Protein AF-0000000072584810 (afdb_homodimer)

Sequence (286 aa):
MNEEKSLILLRGLPGAGKSRLAKLLSENGKYPVFSVDDYFTDSKTQEYNFDYKKNHLAYKHCEDCVRKEAERGTSKIFSDNTFTLSWEMEPYFQIASEFEYTIFVITVENYHNGKNVHSIDDESLKKMASKYKIRLLPEILSEMNEEKSLILLRGLPGAGKSRLAKLLSENGKYPVFSVDDYFTDSKTQEYNFDYKKNHLAYKHCEDCVRKEAERGTSKIFSDNTFTLSWEMEPYFQIASEFEYTIFVITVENYHNGKNVHSIDDESLKKMASKYKIRLLPEILSE

Nearest PDB structures (foldseek):
  2pey-assembly1_B  TM=6.091E-01  e=3.740E-05  Homo sapiens
  4rfv-assembly1_A  TM=5.435E-01  e=5.893E-05  Mycobacterium tuberculosis H37Rv
  3t61-assembly1_B  TM=5.791E-01  e=1.897E-04  Sinorhizobium meliloti 1021
  4xrp-assembly1_D  TM=6.999E-01  e=1.515E-03  Capnocytophaga gingivalis ATCC 33624
  2pez-assembly1_A  TM=5.955E-01  e=5.361E-04  Homo sapiens

InterPro domains:
  IPR026302 NEDD4-binding protein 2-like 1/3 [PTHR13308] (5-105)
  IPR027417 P-loop containing nucleoside triphosphate hydrolase [G3DSA:3.40.50.300] (5-135)
  IPR027417 P-loop containing nucleoside triphosphate hydrolase [SSF52540] (6-109)

Radius of gyration: 18.97 Å; Cα contacts (8 Å, |Δi|>4): 482; chains: 2; bounding box: 50×53×50 Å

Organism: Leptospira interrogans serogroup Icterohaemorrhagiae serovar Lai (strain 56601) (NCBI:txid189518)

Foldseek 3Di:
DQQAAAEEEEAEFFQLCQVVVVCVVCVNVVAEEFELQVVQADPVVRDGHDDPVCSVVSLVVRLVVQLVCLVVPGRYYYYGYHCLAVVSCVSVVVSCVVSVHHYHYDYRGRPRNGDRPVPDDPVNRVVSVVSHDDPPDPPVPVD/DQQAAAEEEEAEFFQLCQVVVVCVVCVNVVAEEFELQVVQADPVVRDGHDDPVCSVVSLVVRLVVQLVCLVVVGRYYYYGYHCLAVVSCVSVVVSCVVSVHHYHYDYRGRPRNGDRPVPDDPVNRVVSVVSHDDPPDPPVPVD

Structure (mmCIF, N/CA/C/O backbone):
data_AF-0000000072584810-model_v1
#
loop_
_entity.id
_entity.type
_entity.pdbx_description
1 polymer 'AAA domain protein'
#
loop_
_atom_site.group_PDB
_atom_site.id
_atom_site.type_symbol
_atom_site.label_atom_id
_atom_site.label_alt_id
_atom_site.label_comp_id
_atom_site.label_asym_id
_atom_site.label_entity_id
_atom_site.label_seq_id
_atom_site.pdbx_PDB_ins_code
_atom_site.Cartn_x
_atom_site.Cartn_y
_atom_site.Cartn_z
_atom_site.occupancy
_atom_site.B_iso_or_equiv
_atom_site.auth_seq_id
_atom_site.auth_comp_id
_atom_site.auth_asym_id
_atom_site.auth_atom_id
_atom_site.pdbx_PDB_model_num
ATOM 1 N N . MET A 1 1 ? 26.828 -2.691 1.766 1 38.31 1 MET A N 1
ATOM 2 C CA . MET A 1 1 ? 25.938 -2.617 0.621 1 38.31 1 MET A CA 1
ATOM 3 C C . MET A 1 1 ? 24.891 -1.516 0.816 1 38.31 1 MET A C 1
ATOM 5 O O . MET A 1 1 ? 24.234 -1.459 1.854 1 38.31 1 MET A O 1
ATOM 9 N N . ASN A 1 2 ? 25.031 -0.312 0.289 1 53.31 2 ASN A N 1
ATOM 10 C CA . ASN A 1 2 ? 24.281 0.917 0.551 1 53.31 2 ASN A CA 1
ATOM 11 C C . ASN A 1 2 ? 22.781 0.696 0.439 1 53.31 2 ASN A C 1
ATOM 13 O O . ASN A 1 2 ? 22.297 0.265 -0.605 1 53.31 2 ASN A O 1
ATOM 17 N N . GLU A 1 3 ? 22.125 0.437 1.557 1 70.31 3 GLU A N 1
ATOM 18 C CA . GLU A 1 3 ? 20.703 0.158 1.6 1 70.31 3 GLU A CA 1
ATOM 19 C C . GLU A 1 3 ? 19.906 1.232 0.861 1 70.31 3 GLU A C 1
ATOM 21 O O . GLU A 1 3 ? 20.234 2.418 0.943 1 70.31 3 GLU A O 1
ATOM 26 N N . GLU A 1 4 ? 19.141 0.889 -0.186 1 87.5 4 GLU A N 1
ATOM 27 C CA . GLU A 1 4 ? 18.281 1.799 -0.943 1 87.5 4 GLU A CA 1
ATOM 28 C C . GLU A 1 4 ? 17.406 2.631 -0.014 1 87.5 4 GLU A C 1
ATOM 30 O O . GLU A 1 4 ? 16.812 2.102 0.929 1 87.5 4 GLU A O 1
ATOM 35 N N . LYS A 1 5 ? 17.625 3.998 -0.13 1 97 5 LYS A N 1
ATOM 36 C CA . LYS A 1 5 ? 16.75 4.906 0.605 1 97 5 LYS A CA 1
ATOM 37 C C . LYS A 1 5 ? 15.359 4.977 -0.042 1 97 5 LYS A C 1
ATOM 39 O O . LYS A 1 5 ? 15.25 5.09 -1.265 1 97 5 LYS A O 1
ATOM 44 N N . SER A 1 6 ? 14.383 4.844 0.779 1 97.94 6 SER A N 1
ATOM 45 C CA . SER A 1 6 ? 13.039 4.805 0.207 1 97.94 6 SER A CA 1
ATOM 46 C C . SER A 1 6 ? 12.086 5.703 0.978 1 97.94 6 SER A C 1
ATOM 48 O O . SER A 1 6 ? 12.164 5.797 2.205 1 97.94 6 SER A O 1
ATOM 50 N N . LEU A 1 7 ? 11.258 6.402 0.287 1 98.56 7 LEU A N 1
ATOM 51 C CA . LEU A 1 7 ? 10.133 7.18 0.796 1 98.56 7 LEU A CA 1
ATOM 52 C C . LEU A 1 7 ? 8.805 6.539 0.405 1 98.56 7 LEU A C 1
ATOM 54 O O . LEU A 1 7 ? 8.516 6.379 -0.783 1 98.56 7 LEU A O 1
ATOM 58 N N . ILE A 1 8 ? 8.047 6.121 1.404 1 98.62 8 ILE A N 1
ATOM 59 C CA . ILE A 1 8 ? 6.797 5.422 1.146 1 98.62 8 ILE A CA 1
ATOM 60 C C . ILE A 1 8 ? 5.617 6.305 1.55 1 98.62 8 ILE A C 1
ATOM 62 O O . ILE A 1 8 ? 5.469 6.656 2.721 1 98.62 8 ILE A O 1
ATOM 66 N N . LEU A 1 9 ? 4.82 6.66 0.617 1 98.69 9 LEU A N 1
ATOM 67 C CA . LEU A 1 9 ? 3.602 7.418 0.867 1 98.69 9 LEU A CA 1
ATOM 68 C C . LEU A 1 9 ? 2.4 6.488 1.008 1 98.69 9 LEU A C 1
ATOM 70 O O . LEU A 1 9 ? 2.002 5.832 0.042 1 98.69 9 LEU A O 1
ATOM 74 N N . LEU A 1 10 ? 1.872 6.363 2.199 1 98.19 10 LEU A N 1
ATOM 75 C CA . LEU A 1 10 ? 0.638 5.633 2.471 1 98.19 10 LEU A CA 1
ATOM 76 C C . LEU A 1 10 ? -0.576 6.543 2.32 1 98.19 10 LEU A C 1
ATOM 78 O O . LEU A 1 10 ? -0.771 7.465 3.119 1 98.19 10 LEU A O 1
ATOM 82 N N . ARG A 1 11 ? -1.337 6.211 1.326 1 97.38 11 ARG A N 1
ATOM 83 C CA . ARG A 1 11 ? -2.539 6.984 1.039 1 97.38 11 ARG A CA 1
ATOM 84 C C . ARG A 1 11 ? -3.797 6.16 1.291 1 97.38 11 ARG A C 1
ATOM 86 O O . ARG A 1 11 ? -3.736 4.93 1.352 1 97.38 11 ARG A O 1
ATOM 93 N N . GLY A 1 12 ? -4.91 6.895 1.423 1 95.44 12 GLY A N 1
ATOM 94 C CA . GLY A 1 12 ? -6.195 6.254 1.646 1 95.44 12 GLY A CA 1
ATOM 95 C C . GLY A 1 12 ? -7.176 7.129 2.408 1 95.44 12 GLY A C 1
ATOM 96 O O . GLY A 1 12 ? -6.773 8.078 3.078 1 95.44 12 GLY A O 1
ATOM 97 N N . LEU A 1 13 ? -8.414 6.785 2.348 1 94 13 LEU A N 1
ATOM 98 C CA . LEU A 1 13 ? -9.461 7.562 3.01 1 94 13 LEU A CA 1
ATOM 99 C C . LEU A 1 13 ? -9.5 7.262 4.504 1 94 13 LEU A C 1
ATOM 101 O O . LEU A 1 13 ? -8.977 6.234 4.949 1 94 13 LEU A O 1
ATOM 105 N N . P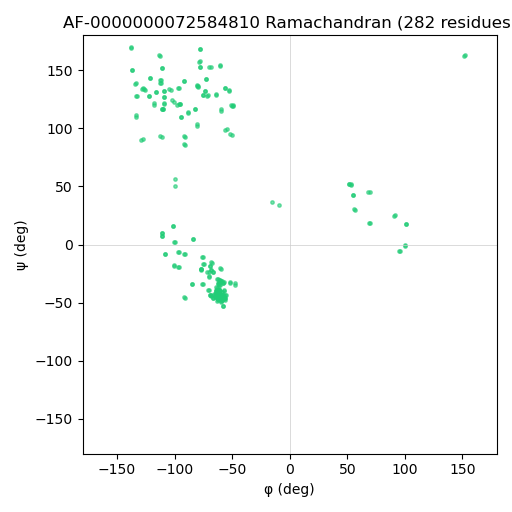RO A 1 14 ? -10.062 8.227 5.258 1 90.75 14 PRO A N 1
ATOM 106 C CA . PRO A 1 14 ? -10.18 7.965 6.695 1 90.75 14 PRO A CA 1
ATOM 107 C C . PRO A 1 14 ? -10.867 6.633 6.996 1 90.75 14 PRO A C 1
ATOM 109 O O . PRO A 1 14 ? -11.867 6.293 6.363 1 90.75 14 PRO A O 1
ATOM 112 N N . GLY A 1 15 ? -10.234 5.844 7.914 1 90.19 15 GLY A N 1
ATOM 113 C CA . GLY A 1 15 ? -10.828 4.574 8.305 1 90.19 15 GLY A CA 1
ATOM 114 C C . GLY A 1 15 ? -10.273 3.391 7.535 1 90.19 15 GLY A C 1
ATOM 115 O O . GLY A 1 15 ? -10.57 2.24 7.859 1 90.19 15 GLY A O 1
ATOM 116 N N . ALA A 1 16 ? -9.438 3.629 6.566 1 93.06 16 ALA A N 1
ATOM 117 C CA . ALA A 1 16 ? -8.938 2.555 5.711 1 93.06 16 ALA A CA 1
ATOM 118 C C . ALA A 1 16 ? -7.887 1.722 6.438 1 93.06 16 ALA A C 1
ATOM 120 O O . ALA A 1 16 ? -7.539 0.625 5.992 1 93.06 16 ALA A O 1
ATOM 121 N N . GLY A 1 17 ? -7.328 2.258 7.559 1 93.25 17 GLY A N 1
ATOM 122 C CA . GLY A 1 17 ? -6.32 1.522 8.305 1 93.25 17 GLY A CA 1
ATOM 123 C C . GLY A 1 17 ? -4.906 1.984 8.016 1 93.25 17 GLY A C 1
ATOM 124 O O . GLY A 1 17 ? -3.939 1.286 8.336 1 93.25 17 GLY A O 1
ATOM 125 N N . LYS A 1 18 ? -4.766 3.145 7.465 1 94.94 18 LYS A N 1
ATOM 126 C CA . LYS A 1 18 ? -3.455 3.666 7.086 1 94.94 18 LYS A CA 1
ATOM 127 C C . LYS A 1 18 ? -2.523 3.74 8.289 1 94.94 18 LYS A C 1
ATOM 129 O O . LYS A 1 18 ? -1.384 3.275 8.234 1 94.94 18 LYS A O 1
ATOM 134 N N . SER A 1 19 ? -2.939 4.371 9.352 1 93.69 19 SER A N 1
ATOM 135 C CA . SER A 1 19 ? -2.066 4.594 10.5 1 93.69 19 SER A CA 1
ATOM 136 C C . SER A 1 19 ? -1.661 3.277 11.148 1 93.69 19 SER A C 1
ATOM 138 O O . SER A 1 19 ? -0.519 3.121 11.586 1 93.69 19 SER A O 1
ATOM 140 N N . ARG A 1 20 ? -2.584 2.342 11.227 1 93.75 20 ARG A N 1
ATOM 141 C CA . ARG A 1 20 ? -2.252 1.018 11.742 1 93.75 20 ARG A CA 1
ATOM 142 C C . ARG A 1 20 ? -1.202 0.339 10.867 1 93.75 20 ARG A C 1
ATOM 144 O O . ARG A 1 20 ? -0.239 -0.236 11.383 1 93.75 20 ARG A O 1
ATOM 151 N N . LEU A 1 21 ? -1.422 0.427 9.578 1 96.19 21 LEU A N 1
ATOM 152 C CA . LEU A 1 21 ? -0.474 -0.172 8.648 1 96.19 21 LEU A CA 1
ATOM 153 C C . LEU A 1 21 ? 0.886 0.512 8.742 1 96.19 21 LEU A C 1
ATOM 155 O O . LEU A 1 21 ? 1.923 -0.154 8.711 1 96.19 21 LEU A O 1
ATOM 159 N N . ALA A 1 22 ? 0.873 1.823 8.812 1 96.81 22 ALA A N 1
ATOM 160 C CA . ALA A 1 22 ? 2.117 2.576 8.945 1 96.81 22 ALA A CA 1
ATOM 161 C C . ALA A 1 22 ? 2.908 2.119 10.172 1 96.81 22 ALA A C 1
ATOM 163 O O . ALA A 1 22 ? 4.125 1.931 10.094 1 96.81 22 ALA A O 1
ATOM 164 N N . LYS A 1 23 ? 2.264 1.966 11.281 1 94.5 23 LYS A N 1
ATOM 165 C CA . LYS A 1 23 ? 2.912 1.498 12.5 1 94.5 23 LYS A CA 1
ATOM 166 C C . LYS A 1 23 ? 3.518 0.111 12.305 1 94.5 23 LYS A C 1
ATOM 168 O O . LYS A 1 23 ? 4.652 -0.14 12.719 1 94.5 23 LYS A O 1
ATOM 173 N N . LEU A 1 24 ? 2.77 -0.696 11.672 1 95.31 24 LEU A N 1
ATOM 174 C CA . LEU A 1 24 ? 3.217 -2.059 11.398 1 95.31 24 LEU A CA 1
ATOM 175 C C . LEU A 1 24 ? 4.457 -2.057 10.508 1 95.31 24 LEU A C 1
ATOM 177 O O . LEU A 1 24 ? 5.465 -2.686 10.844 1 95.31 24 LEU A O 1
ATOM 181 N N . LEU A 1 25 ? 4.422 -1.272 9.438 1 96.44 25 LEU A N 1
ATOM 182 C CA . LEU A 1 25 ? 5.48 -1.294 8.43 1 96.44 25 LEU A CA 1
ATOM 183 C C . LEU A 1 25 ? 6.711 -0.536 8.922 1 96.44 25 LEU A C 1
ATOM 185 O O . LEU A 1 25 ? 7.824 -0.77 8.445 1 96.44 25 LEU A O 1
ATOM 189 N N . SER A 1 26 ? 6.512 0.334 9.859 1 96.06 26 SER A N 1
ATOM 190 C CA . SER A 1 26 ? 7.633 1.097 10.398 1 96.06 26 SER A CA 1
ATOM 191 C C . SER A 1 26 ? 8.359 0.313 11.484 1 96.06 26 SER A C 1
ATOM 193 O O . SER A 1 26 ? 9.305 0.816 12.094 1 96.06 26 SER A O 1
ATOM 195 N N . GLU A 1 27 ? 7.93 -0.919 11.68 1 92.94 27 GLU A N 1
ATOM 196 C CA . GLU A 1 27 ? 8.555 -1.78 12.68 1 92.94 27 GLU A CA 1
ATOM 197 C C . GLU A 1 27 ? 8.594 -1.105 14.047 1 92.94 27 GLU A C 1
ATOM 199 O O . GLU A 1 27 ? 9.648 -0.993 14.664 1 92.94 27 GLU A O 1
ATOM 204 N N . ASN A 1 28 ? 7.43 -0.664 14.414 1 85.25 28 ASN A N 1
ATOM 205 C CA . ASN A 1 28 ? 7.18 -0.085 15.727 1 85.25 28 ASN A CA 1
ATOM 206 C C . ASN A 1 28 ? 8.133 1.065 16.031 1 85.25 28 ASN A C 1
ATOM 208 O O . ASN A 1 28 ? 8.758 1.099 17.078 1 85.25 28 ASN A O 1
ATOM 212 N N . GLY A 1 29 ? 8.336 1.875 15.039 1 89.75 29 GLY A N 1
ATOM 213 C CA . GLY A 1 29 ? 9.062 3.115 15.266 1 89.75 29 GLY A CA 1
ATOM 214 C C . GLY A 1 29 ? 10.516 3.043 14.844 1 89.75 29 GLY A C 1
ATOM 215 O O . GLY A 1 29 ? 11.258 4.023 14.969 1 89.75 29 GLY A O 1
ATOM 216 N N . LYS A 1 30 ? 10.969 1.914 14.344 1 94.94 30 LYS A N 1
ATOM 217 C CA . LYS A 1 30 ? 12.305 1.823 13.758 1 94.94 30 LYS A CA 1
ATOM 218 C C . LYS A 1 30 ? 12.477 2.822 12.617 1 94.94 30 LYS A C 1
ATOM 220 O O . LYS A 1 30 ? 13.531 3.432 12.469 1 94.94 30 LYS A O 1
ATOM 225 N N . TYR A 1 31 ? 11.461 2.951 11.852 1 97.31 31 TYR A N 1
ATOM 226 C CA . TYR A 1 31 ? 11.43 3.924 10.766 1 97.31 31 TYR A CA 1
ATOM 227 C C . TYR A 1 31 ? 10.422 5.027 11.047 1 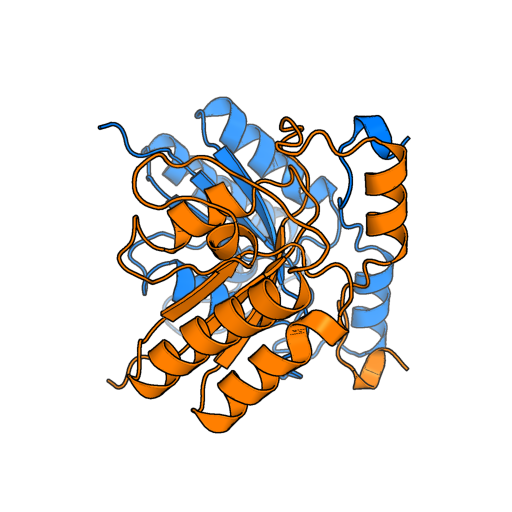97.31 31 TYR A C 1
ATOM 229 O O . TYR A 1 31 ? 9.336 4.766 11.578 1 97.31 31 TYR A O 1
ATOM 237 N N . PRO A 1 32 ? 10.781 6.215 10.695 1 98.19 32 PRO A N 1
ATOM 238 C CA . PRO A 1 32 ? 9.883 7.328 11.016 1 98.19 32 PRO A CA 1
ATOM 239 C C . PRO A 1 32 ? 8.625 7.348 10.148 1 98.19 32 PRO A C 1
ATOM 241 O O . PRO A 1 32 ? 8.695 7.035 8.961 1 98.19 32 PRO A O 1
ATOM 244 N N . VAL A 1 33 ? 7.562 7.707 10.805 1 98.31 33 VAL A N 1
ATOM 245 C CA . VAL A 1 33 ? 6.277 7.938 10.156 1 98.31 33 VAL A CA 1
ATOM 246 C C . VAL A 1 33 ? 5.805 9.359 10.445 1 98.31 33 VAL A C 1
ATOM 248 O O . VAL A 1 33 ? 5.77 9.789 11.594 1 98.31 33 VAL A O 1
ATOM 251 N N . PHE A 1 34 ? 5.461 10.078 9.398 1 98.25 34 PHE A N 1
ATOM 252 C CA . PHE A 1 34 ? 4.977 11.445 9.57 1 98.25 34 PHE A CA 1
ATOM 253 C C . PHE A 1 34 ? 3.578 11.594 8.984 1 98.25 34 PHE A C 1
ATOM 255 O O . PHE A 1 34 ? 3.266 11.008 7.945 1 98.25 34 PHE A O 1
ATOM 262 N N . SER A 1 35 ? 2.777 12.352 9.617 1 97.25 35 SER A N 1
ATOM 263 C CA . SER A 1 35 ? 1.426 12.688 9.18 1 97.25 35 SER A CA 1
ATOM 264 C C . SER A 1 35 ? 1.132 14.172 9.375 1 97.25 35 SER A C 1
ATOM 266 O O . SER A 1 35 ? 1.669 14.805 10.289 1 97.25 35 SER A O 1
ATOM 268 N N . VAL A 1 36 ? 0.274 14.711 8.523 1 96.31 36 VAL A N 1
ATOM 269 C CA . VAL A 1 36 ? -0.175 16.094 8.672 1 96.31 36 VAL A CA 1
ATOM 270 C C . VAL A 1 36 ? -0.904 16.266 10 1 96.31 36 VAL A C 1
ATOM 272 O O . VAL A 1 36 ? -0.738 17.281 10.68 1 96.31 36 VAL A O 1
ATOM 275 N N . ASP A 1 37 ? -1.574 15.242 10.43 1 93.56 37 ASP A N 1
ATOM 276 C CA . ASP A 1 37 ? -2.363 15.289 11.656 1 93.56 37 ASP A CA 1
ATOM 277 C C . ASP A 1 37 ? -1.463 15.391 12.883 1 93.56 37 ASP A C 1
ATOM 279 O O . ASP A 1 37 ? -1.922 15.758 13.969 1 93.56 37 ASP A O 1
ATOM 283 N N . ASP A 1 38 ? -0.203 15.055 12.766 1 94.19 38 ASP A N 1
ATOM 284 C CA . ASP A 1 38 ? 0.735 15.164 13.883 1 94.19 38 ASP A CA 1
ATOM 285 C C . ASP A 1 38 ? 0.808 16.609 14.398 1 94.19 38 ASP A C 1
ATOM 287 O O . ASP A 1 38 ? 0.996 16.828 15.594 1 94.19 38 ASP A O 1
ATOM 291 N N . TYR A 1 39 ? 0.614 17.516 13.453 1 95.56 39 TYR A N 1
ATOM 292 C CA . TYR A 1 39 ? 0.665 18.938 13.805 1 95.56 39 TYR A CA 1
ATOM 293 C C . TYR A 1 39 ? -0.437 19.297 14.797 1 95.56 39 TYR A C 1
ATOM 295 O O . TYR A 1 39 ? -0.251 20.156 15.656 1 95.56 39 TYR A O 1
ATOM 303 N N . PHE A 1 40 ? -1.499 18.578 14.695 1 94.94 40 PHE A N 1
ATOM 304 C CA . PHE A 1 40 ? -2.68 18.922 15.484 1 94.94 40 PHE A CA 1
ATOM 305 C C . PHE A 1 40 ? -2.787 18.031 16.703 1 94.94 40 PHE A C 1
ATOM 307 O O . PHE A 1 40 ? -3.766 18.109 17.453 1 94.94 40 PHE A O 1
ATOM 314 N N . THR A 1 41 ? -1.831 17.188 16.844 1 92.56 41 THR A N 1
ATOM 315 C CA . THR A 1 41 ? -1.86 16.25 17.969 1 92.56 41 THR A CA 1
ATOM 316 C C . THR A 1 41 ? -0.805 16.609 19 1 92.56 41 THR A C 1
ATOM 318 O O . THR A 1 41 ? 0.377 16.75 18.672 1 92.56 41 THR A O 1
ATOM 321 N N . ASP A 1 42 ? -1.247 16.75 20.234 1 90.5 42 ASP A N 1
ATOM 322 C CA . ASP A 1 42 ? -0.315 17.047 21.312 1 90.5 42 ASP A CA 1
ATOM 323 C C . ASP A 1 42 ? 0.554 15.836 21.641 1 90.5 42 ASP A C 1
ATOM 325 O O . ASP A 1 42 ? 0.039 14.742 21.875 1 90.5 42 ASP A O 1
ATOM 329 N N . SER A 1 43 ? 1.769 16 21.656 1 85.81 43 SER A N 1
ATOM 330 C CA . SER A 1 43 ? 2.689 14.883 21.828 1 85.81 43 SER A CA 1
ATOM 331 C C . SER A 1 43 ? 2.623 14.336 23.25 1 85.81 43 SER A C 1
ATOM 333 O O . SER A 1 43 ? 2.908 13.156 23.484 1 85.81 43 SER A O 1
ATOM 335 N N . LYS A 1 44 ? 2.201 15.133 24.203 1 90.12 44 LYS A N 1
ATOM 336 C CA . LYS A 1 44 ? 2.176 14.719 25.609 1 90.12 44 LYS A CA 1
ATOM 337 C C . LYS A 1 44 ? 0.833 14.094 25.969 1 90.12 44 LYS A C 1
ATOM 339 O O . LYS A 1 44 ? 0.786 13 26.547 1 90.12 44 LYS A O 1
ATOM 344 N N . THR A 1 45 ? -0.194 14.734 25.562 1 90.81 45 THR A N 1
ATOM 345 C CA . THR A 1 45 ? -1.527 14.305 25.969 1 90.81 45 THR A CA 1
ATOM 346 C C . THR A 1 45 ? -2.164 13.422 24.906 1 90.81 45 THR A C 1
ATOM 348 O O . THR A 1 45 ? -3.17 12.758 25.156 1 90.81 45 THR A O 1
ATOM 351 N N . GLN A 1 46 ? -1.639 13.5 23.625 1 87.56 46 GLN A N 1
ATOM 352 C CA . GLN A 1 46 ? -2.162 12.758 22.484 1 87.56 46 GLN A CA 1
ATOM 353 C C . GLN A 1 46 ? -3.535 13.281 22.062 1 87.56 46 GLN A C 1
ATOM 355 O O . GLN A 1 46 ? -4.285 12.594 21.375 1 87.56 46 GLN A O 1
ATOM 360 N N . GLU A 1 47 ? -3.783 14.523 22.547 1 89.94 47 GLU A N 1
ATOM 361 C CA . GLU A 1 47 ? -5.055 15.141 22.188 1 89.94 47 GLU A CA 1
ATOM 362 C C . GLU A 1 47 ? -4.992 15.75 20.781 1 89.94 47 GLU A C 1
ATOM 364 O O . GLU A 1 47 ? -4.008 16.406 20.438 1 89.94 47 GLU A O 1
ATOM 369 N N . TYR A 1 48 ? -6.027 15.523 20.047 1 88.06 48 TYR A N 1
ATOM 370 C CA . TYR A 1 48 ? -6.148 16.047 18.688 1 88.06 48 TYR A CA 1
ATOM 371 C C . TYR A 1 48 ? -6.957 17.344 18.672 1 88.06 48 TYR A C 1
ATOM 373 O O . TYR A 1 48 ? -8.117 17.359 19.094 1 88.06 48 TYR A O 1
ATOM 381 N N . ASN A 1 49 ? -6.395 18.406 18.219 1 89.56 49 ASN A N 1
ATOM 382 C CA . ASN A 1 49 ? -7.035 19.719 18.141 1 89.56 49 ASN A CA 1
ATOM 383 C C . ASN A 1 49 ? -6.902 20.328 16.75 1 89.56 49 ASN A C 1
ATOM 385 O O . ASN A 1 49 ? -6.035 21.172 16.516 1 89.56 49 ASN A O 1
ATOM 389 N N . PHE A 1 50 ? -7.863 20.016 16 1 90.75 50 PHE A N 1
ATOM 390 C CA . PHE A 1 50 ? -7.801 20.453 14.609 1 90.75 50 PHE A CA 1
ATOM 391 C C . PHE A 1 50 ? -8.211 21.906 14.484 1 90.75 50 PHE A C 1
ATOM 393 O O . PHE A 1 50 ? -9.195 22.344 15.094 1 90.75 50 PHE A O 1
ATOM 400 N N . ASP A 1 51 ? -7.438 22.641 13.68 1 91.56 51 ASP A N 1
ATOM 401 C CA . ASP A 1 51 ? -7.73 24.016 13.312 1 91.56 51 ASP A CA 1
ATOM 402 C C . ASP A 1 51 ? -7.555 24.234 11.812 1 91.56 51 ASP A C 1
ATOM 404 O O . ASP A 1 51 ? -6.426 24.297 11.32 1 91.56 51 ASP A O 1
ATOM 408 N N . TYR A 1 52 ? -8.602 24.469 11.102 1 90.19 52 TYR A N 1
ATOM 409 C CA . TYR A 1 52 ? -8.586 24.594 9.648 1 90.19 52 TYR A CA 1
ATOM 410 C C . TYR A 1 52 ? -7.699 25.766 9.219 1 90.19 52 TYR A C 1
ATOM 412 O O . TYR A 1 52 ? -7.039 25.688 8.18 1 90.19 52 TYR A O 1
ATOM 420 N N . LYS A 1 53 ? -7.625 26.766 10.031 1 94.5 53 LYS A N 1
ATOM 421 C CA . LYS A 1 53 ? -6.844 27.953 9.688 1 94.5 53 LYS A CA 1
ATOM 422 C C . LYS A 1 53 ? -5.352 27.641 9.664 1 94.5 53 LYS A C 1
ATOM 424 O O . LYS A 1 53 ? -4.562 28.406 9.102 1 94.5 53 LYS A O 1
ATOM 429 N N . LYS A 1 54 ? -5.02 26.516 10.242 1 95.75 54 LYS A N 1
ATOM 430 C CA . LYS A 1 54 ? -3.607 26.172 10.352 1 95.75 54 LYS A CA 1
ATOM 431 C C . LYS A 1 54 ? -3.26 24.984 9.445 1 95.75 54 LYS A C 1
ATOM 433 O O . LYS A 1 54 ? -2.154 24.453 9.523 1 95.75 54 LYS A O 1
ATOM 438 N N . ASN A 1 55 ? -4.145 24.594 8.594 1 94.12 55 ASN A N 1
ATOM 439 C CA . ASN A 1 55 ? -3.932 23.453 7.723 1 94.12 55 ASN A CA 1
ATOM 440 C C . ASN A 1 55 ? -2.682 23.609 6.863 1 94.12 55 ASN A C 1
ATOM 442 O O . ASN A 1 55 ? -1.886 22.688 6.727 1 94.12 55 ASN A O 1
ATOM 446 N N . HIS A 1 56 ? -2.529 24.781 6.32 1 94.81 56 HIS A N 1
ATOM 447 C CA . HIS A 1 56 ? -1.367 25.031 5.477 1 94.81 56 HIS A CA 1
ATOM 448 C C . HIS A 1 56 ? -0.07 24.891 6.266 1 94.81 56 HIS A C 1
ATOM 450 O O . HIS A 1 56 ? 0.935 24.422 5.73 1 94.81 56 HIS A O 1
ATOM 456 N N . LEU A 1 57 ? -0.075 25.234 7.531 1 96.75 57 LEU A N 1
ATOM 457 C CA . LEU A 1 57 ? 1.092 25.062 8.391 1 96.75 57 LEU A CA 1
ATOM 458 C C . LEU A 1 57 ? 1.332 23.578 8.68 1 96.75 57 LEU A C 1
ATOM 460 O O . LEU A 1 57 ? 2.479 23.125 8.742 1 96.75 57 LEU A O 1
ATOM 464 N N . ALA A 1 58 ? 0.26 22.859 8.883 1 96.81 58 ALA A N 1
ATOM 465 C CA . ALA A 1 58 ? 0.36 21.438 9.148 1 96.81 58 ALA A CA 1
ATOM 466 C C . ALA A 1 58 ? 1.003 20.703 7.98 1 96.81 58 ALA A C 1
ATOM 468 O O . ALA A 1 58 ? 1.893 19.859 8.172 1 96.81 58 ALA A O 1
ATOM 469 N N . TYR A 1 59 ? 0.598 21 6.754 1 97 59 TYR A N 1
ATOM 470 C CA . TYR A 1 59 ? 1.171 20.406 5.555 1 97 59 TYR A CA 1
ATOM 471 C C . TYR A 1 59 ? 2.66 20.719 5.445 1 97 59 TYR A C 1
ATOM 473 O O . TYR A 1 59 ? 3.469 19.828 5.184 1 97 59 TYR A O 1
ATOM 481 N N . LYS A 1 60 ? 2.936 21.984 5.684 1 97.81 60 LYS A N 1
ATOM 482 C CA . LYS A 1 60 ? 4.332 22.391 5.609 1 97.81 60 LYS A CA 1
ATOM 483 C C . LYS A 1 60 ? 5.172 21.703 6.676 1 97.81 60 LYS A C 1
ATOM 485 O O . LYS A 1 60 ? 6.293 21.266 6.406 1 97.81 60 LYS A O 1
ATOM 490 N N . HIS A 1 61 ? 4.656 21.609 7.844 1 97.88 61 HIS A N 1
ATOM 491 C CA . HIS A 1 61 ? 5.359 20.938 8.938 1 97.88 61 HIS A CA 1
ATOM 492 C C . HIS A 1 61 ? 5.664 19.484 8.594 1 97.88 61 HIS A C 1
ATOM 494 O O . HIS A 1 61 ? 6.789 19.031 8.789 1 97.88 61 HIS A O 1
ATOM 500 N N . CYS A 1 62 ? 4.707 18.797 8.117 1 98.31 62 CYS A N 1
ATOM 501 C CA . CYS A 1 62 ? 4.895 17.391 7.734 1 98.31 62 CYS A CA 1
ATOM 502 C C . CYS A 1 62 ? 5.961 17.266 6.656 1 98.31 62 CYS A C 1
ATOM 504 O O . CYS A 1 62 ? 6.867 16.438 6.77 1 98.31 62 CYS A O 1
ATOM 506 N N . GLU A 1 63 ? 5.871 18.078 5.672 1 98.5 63 GLU A N 1
ATOM 507 C CA . GLU A 1 63 ? 6.859 18.125 4.594 1 98.5 63 GLU A CA 1
ATOM 508 C C . GLU A 1 63 ? 8.258 18.359 5.141 1 98.5 63 GLU A C 1
ATOM 510 O O . GLU A 1 63 ? 9.211 17.672 4.754 1 98.5 63 GLU A O 1
ATOM 515 N N . ASP A 1 64 ? 8.375 19.312 6 1 98.62 64 ASP A N 1
ATOM 516 C CA . ASP A 1 64 ? 9.664 19.672 6.586 1 98.62 64 ASP A CA 1
ATOM 517 C C . ASP A 1 64 ? 10.25 18.5 7.371 1 98.62 64 ASP A C 1
ATOM 519 O O . ASP A 1 64 ? 11.461 18.266 7.348 1 98.62 64 ASP A O 1
ATOM 523 N N . CYS A 1 65 ? 9.438 17.828 8.086 1 98.56 65 CYS A N 1
ATOM 524 C CA . CYS A 1 65 ? 9.898 16.672 8.844 1 98.56 65 CYS A CA 1
ATOM 525 C C . CYS A 1 65 ? 10.461 15.594 7.91 1 98.56 65 CYS A C 1
ATOM 527 O O . CYS A 1 65 ? 11.531 15.047 8.164 1 98.56 65 CYS A O 1
ATOM 529 N N . VAL A 1 66 ? 9.742 15.297 6.848 1 98.75 66 VAL A N 1
ATOM 530 C CA . VAL A 1 66 ? 10.203 14.312 5.879 1 98.75 66 VAL A CA 1
ATOM 531 C C . VAL A 1 66 ? 11.516 14.773 5.25 1 98.75 66 VAL A C 1
ATOM 533 O O . VAL A 1 66 ? 12.453 13.984 5.109 1 98.75 66 VAL A O 1
ATOM 536 N N . ARG A 1 67 ? 11.562 16.062 4.953 1 98.75 67 ARG A N 1
ATOM 537 C CA . ARG A 1 67 ? 12.766 16.625 4.34 1 98.75 67 ARG A CA 1
ATOM 538 C C . ARG A 1 67 ? 13.969 16.484 5.27 1 98.75 67 ARG A C 1
ATOM 540 O O . ARG A 1 67 ? 15.047 16.078 4.84 1 98.75 67 ARG A O 1
ATOM 547 N N . LYS A 1 68 ? 13.789 16.828 6.473 1 98.69 68 LYS A N 1
ATOM 548 C CA . LYS A 1 68 ? 14.859 16.734 7.457 1 98.69 68 LYS A CA 1
ATOM 549 C C . LYS A 1 68 ? 15.398 15.305 7.551 1 98.69 68 LYS A C 1
ATOM 551 O O . LYS A 1 68 ? 16.609 15.102 7.59 1 98.69 68 LYS A O 1
ATOM 556 N N . GLU A 1 69 ? 14.508 14.383 7.609 1 98.5 69 GLU A N 1
ATOM 557 C CA . GLU A 1 69 ? 14.93 12.984 7.656 1 98.5 69 GLU A CA 1
ATOM 558 C C . GLU A 1 69 ? 15.672 12.594 6.379 1 98.5 69 GLU A C 1
ATOM 560 O O . GLU A 1 69 ? 16.656 11.844 6.43 1 98.5 69 GLU A O 1
ATOM 565 N N . ALA A 1 70 ? 15.141 13.016 5.266 1 98.44 70 ALA A N 1
ATOM 566 C CA . ALA A 1 70 ? 15.805 12.727 3.996 1 98.44 70 ALA A CA 1
ATOM 567 C C . ALA A 1 70 ? 17.219 13.297 3.973 1 98.44 70 ALA A C 1
ATOM 569 O O . ALA A 1 70 ? 18.156 12.641 3.508 1 98.44 70 ALA A O 1
ATOM 570 N N . GLU A 1 71 ? 17.344 14.484 4.504 1 98.06 71 GLU A N 1
ATOM 571 C CA . GLU A 1 71 ? 18.641 15.133 4.586 1 98.06 71 GLU A CA 1
ATOM 572 C C . GLU A 1 71 ? 19.609 14.32 5.441 1 98.06 71 GLU A C 1
ATOM 574 O O . GLU A 1 71 ? 20.797 14.25 5.137 1 98.06 71 GLU A O 1
ATOM 579 N N . ARG A 1 72 ? 19.109 13.711 6.414 1 97.56 72 ARG A N 1
ATOM 580 C CA . ARG A 1 72 ? 19.922 12.914 7.336 1 97.56 72 ARG A CA 1
ATOM 581 C C . ARG A 1 72 ? 20.297 11.57 6.715 1 97.56 72 ARG A C 1
ATOM 583 O O . ARG A 1 72 ? 21.188 10.875 7.211 1 97.56 72 ARG A O 1
ATOM 590 N N . GLY A 1 73 ? 19.547 11.156 5.734 1 97.25 73 GLY A N 1
ATOM 591 C CA . GLY A 1 73 ? 19.844 9.914 5.039 1 97.25 73 GLY A CA 1
ATOM 592 C C . GLY A 1 73 ? 19.141 8.711 5.641 1 97.25 73 GLY A C 1
ATOM 593 O O . GLY A 1 73 ? 19.625 7.582 5.508 1 97.25 73 GLY A O 1
ATOM 594 N N . THR A 1 74 ? 18.062 8.977 6.281 1 97.31 74 THR A N 1
ATOM 595 C CA . THR A 1 74 ? 17.281 7.879 6.844 1 97.31 74 THR A CA 1
ATOM 596 C C . THR A 1 74 ? 16.891 6.875 5.762 1 97.31 74 THR A C 1
ATOM 598 O O . THR A 1 74 ? 16.469 7.262 4.668 1 97.31 74 THR A O 1
ATOM 601 N N . SER A 1 75 ? 17.047 5.621 6.023 1 96.56 75 SER A N 1
ATOM 602 C CA . SER A 1 75 ? 16.938 4.586 5 1 96.56 75 SER A CA 1
ATOM 603 C C . SER A 1 75 ? 15.5 4.457 4.5 1 96.56 75 SER A C 1
ATOM 605 O O . SER A 1 75 ? 15.266 4.289 3.303 1 96.56 75 SER A O 1
ATOM 607 N N . LYS A 1 76 ? 14.57 4.461 5.449 1 98.06 76 LYS A N 1
ATOM 608 C CA . LYS A 1 76 ? 13.156 4.336 5.113 1 98.06 76 LYS A CA 1
ATOM 609 C C . LYS A 1 76 ? 12.328 5.387 5.844 1 98.06 76 LYS A C 1
ATOM 611 O O . LYS A 1 76 ? 12.469 5.57 7.055 1 98.06 76 LYS A O 1
ATOM 616 N N . ILE A 1 77 ? 11.531 6.129 5.098 1 98.62 77 ILE A N 1
ATOM 617 C CA . ILE A 1 77 ? 10.648 7.16 5.633 1 98.62 77 ILE A CA 1
ATOM 618 C C . ILE A 1 77 ? 9.211 6.902 5.168 1 98.62 77 ILE A C 1
ATOM 620 O O . ILE A 1 77 ? 8.977 6.613 3.994 1 98.62 77 ILE A O 1
ATOM 624 N N . PHE A 1 78 ? 8.289 6.988 6.121 1 98.69 78 PHE A N 1
ATOM 625 C CA . PHE A 1 78 ? 6.883 6.828 5.781 1 98.69 78 PHE A CA 1
ATOM 626 C C . PHE A 1 78 ? 6.129 8.141 5.961 1 98.69 78 PHE A C 1
ATOM 628 O O . PHE A 1 78 ? 6.395 8.891 6.902 1 98.69 78 PHE A O 1
ATOM 635 N N . SER A 1 79 ? 5.289 8.43 5.09 1 98.56 79 SER A N 1
ATOM 636 C CA . SER A 1 79 ? 4.277 9.477 5.25 1 98.56 79 SER A CA 1
ATOM 637 C C . SER A 1 79 ? 2.869 8.891 5.188 1 98.56 79 SER A C 1
ATOM 639 O O . SER A 1 79 ? 2.5 8.25 4.203 1 98.56 79 SER A O 1
ATOM 641 N N . ASP A 1 80 ? 2.105 9.07 6.195 1 97.81 80 ASP A N 1
ATOM 642 C CA . ASP A 1 80 ? 0.766 8.508 6.34 1 97.81 80 ASP A CA 1
ATOM 643 C C . ASP A 1 80 ? -0.294 9.609 6.309 1 97.81 80 ASP A C 1
ATOM 645 O O . ASP A 1 80 ? -0.623 10.188 7.344 1 97.81 80 ASP A O 1
ATOM 649 N N . ASN A 1 81 ? -0.795 9.859 5.191 1 97 81 ASN A N 1
ATOM 650 C CA . ASN A 1 81 ? -1.816 10.883 4.996 1 97 81 ASN A CA 1
ATOM 651 C C . ASN A 1 81 ? -2.912 10.406 4.047 1 97 81 ASN A C 1
ATOM 653 O O . ASN A 1 81 ? -2.773 9.359 3.408 1 97 81 ASN A O 1
ATOM 657 N N . THR A 1 82 ? -3.967 11.164 3.975 1 95.19 82 THR A N 1
ATOM 658 C CA . THR A 1 82 ? -5.051 10.789 3.07 1 95.19 82 THR A CA 1
ATOM 659 C C . THR A 1 82 ? -4.617 10.945 1.615 1 95.19 82 THR A C 1
ATOM 661 O O . THR A 1 82 ? -4.863 10.062 0.791 1 95.19 82 THR A O 1
ATOM 664 N N . PHE A 1 83 ? -3.955 12.039 1.343 1 96.38 83 PHE A N 1
ATOM 665 C CA . PHE A 1 83 ? -3.5 12.32 -0.013 1 96.38 83 PHE A CA 1
ATOM 666 C C . PHE A 1 83 ? -4.641 12.18 -1.011 1 96.38 83 PHE A C 1
ATOM 668 O O . PHE A 1 83 ? -4.508 11.492 -2.023 1 96.38 83 PHE A O 1
ATOM 675 N N . THR A 1 84 ? -5.695 12.859 -0.693 1 95.25 84 THR A N 1
ATOM 676 C CA . THR A 1 84 ? -6.891 12.766 -1.524 1 95.25 84 THR A CA 1
ATOM 677 C C . THR A 1 84 ? -6.609 13.289 -2.934 1 95.25 84 THR A C 1
ATOM 679 O O . THR A 1 84 ? -6.969 12.641 -3.92 1 95.25 84 THR A O 1
ATOM 682 N N . LEU A 1 85 ? -6.02 14.43 -2.902 1 95.06 85 LEU A N 1
ATOM 683 C CA . LEU A 1 85 ? -5.648 15.023 -4.184 1 95.06 85 LEU A CA 1
ATOM 684 C C . LEU A 1 85 ? -4.195 14.711 -4.527 1 95.06 85 LEU A C 1
ATOM 686 O O . LEU A 1 85 ? -3.309 14.859 -3.682 1 95.06 85 LEU A O 1
ATOM 690 N N . SER A 1 86 ? -3.924 14.297 -5.793 1 94.75 86 SER A N 1
ATOM 691 C CA . SER A 1 86 ? -2.605 13.82 -6.207 1 94.75 86 SER A CA 1
ATOM 692 C C . SER A 1 86 ? -1.549 14.906 -6.023 1 94.75 86 SER A C 1
ATOM 694 O O . SER A 1 86 ? -0.391 14.609 -5.727 1 94.75 86 SER A O 1
ATOM 696 N N . TRP A 1 87 ? -1.92 16.188 -6.152 1 95 87 TRP A N 1
ATOM 697 C CA . TRP A 1 87 ? -0.93 17.266 -6.074 1 95 87 TRP A CA 1
ATOM 698 C C . TRP A 1 87 ? -0.38 17.391 -4.656 1 95 87 TRP A C 1
ATOM 700 O O . TRP A 1 87 ? 0.691 17.969 -4.449 1 95 87 TRP A O 1
ATOM 710 N N . GLU A 1 88 ? -1.102 16.906 -3.668 1 96.25 88 GLU A N 1
ATOM 711 C CA . GLU A 1 88 ? -0.646 16.922 -2.281 1 96.25 88 GLU A CA 1
ATOM 712 C C . GLU A 1 88 ? 0.646 16.125 -2.121 1 96.25 88 GLU A C 1
ATOM 714 O O . GLU A 1 88 ? 1.383 16.312 -1.15 1 96.25 88 GLU A O 1
ATOM 719 N N . MET A 1 89 ? 0.947 15.227 -3.061 1 98.12 89 MET A N 1
ATOM 720 C CA . MET A 1 89 ? 2.119 14.359 -2.959 1 98.12 89 MET A CA 1
ATOM 721 C C . MET A 1 89 ? 3.326 15 -3.641 1 98.12 89 MET A C 1
ATOM 723 O O . MET A 1 89 ? 4.457 14.547 -3.457 1 98.12 89 MET A O 1
ATOM 727 N N . GLU A 1 90 ? 3.164 16.047 -4.316 1 97.62 90 GLU A N 1
ATOM 728 C CA . GLU A 1 90 ? 4.199 16.656 -5.156 1 97.62 90 GLU A CA 1
ATOM 729 C C . GLU A 1 90 ? 5.43 17.016 -4.332 1 97.62 90 GLU A C 1
ATOM 731 O O . GLU A 1 90 ? 6.559 16.703 -4.727 1 97.62 90 GLU A O 1
ATOM 736 N N . PRO A 1 91 ? 5.281 17.656 -3.148 1 98.12 91 PRO A N 1
ATOM 737 C CA . PRO A 1 91 ? 6.473 18 -2.367 1 98.12 91 PRO A CA 1
ATOM 738 C C . PRO A 1 91 ? 7.316 16.781 -2.018 1 98.12 91 PRO A C 1
ATOM 740 O O . PRO A 1 91 ? 8.547 16.875 -1.971 1 98.12 91 PRO A O 1
ATOM 743 N N . TYR A 1 92 ? 6.684 15.703 -1.819 1 98.69 92 TYR A N 1
ATOM 744 C CA . TYR A 1 92 ? 7.398 14.5 -1.429 1 98.69 92 TYR A CA 1
ATOM 745 C C . TYR A 1 92 ? 8.141 13.891 -2.617 1 98.69 92 TYR A C 1
ATOM 747 O O . TYR A 1 92 ? 9.219 13.312 -2.457 1 98.69 92 TYR A O 1
ATOM 755 N N . PHE A 1 93 ? 7.566 14.008 -3.816 1 98.19 93 PHE A N 1
ATOM 756 C CA . PHE A 1 93 ? 8.281 13.625 -5.023 1 98.19 93 PHE A CA 1
ATOM 757 C C . PHE A 1 93 ? 9.539 14.469 -5.203 1 98.19 93 PHE A C 1
ATOM 759 O O . PHE A 1 93 ? 10.594 13.945 -5.586 1 98.19 93 PHE A O 1
ATOM 766 N N . GLN A 1 94 ? 9.43 15.719 -4.898 1 98.31 94 GLN A N 1
ATOM 767 C CA . GLN A 1 94 ? 10.578 16.609 -4.992 1 98.31 94 GLN A CA 1
ATOM 768 C C . GLN A 1 94 ? 11.656 16.219 -3.992 1 98.31 94 GLN A C 1
ATOM 770 O O . GLN A 1 94 ? 12.844 16.172 -4.34 1 98.31 94 GLN A O 1
ATOM 775 N N . ILE A 1 95 ? 11.273 15.953 -2.803 1 98.69 95 ILE A N 1
ATOM 776 C CA . ILE A 1 95 ? 12.219 15.531 -1.77 1 98.69 95 ILE A CA 1
ATOM 777 C C . ILE A 1 95 ? 12.922 14.25 -2.205 1 98.69 95 ILE A C 1
ATOM 779 O O . ILE A 1 95 ? 14.148 14.148 -2.104 1 98.69 95 ILE A O 1
ATOM 783 N N . ALA A 1 96 ? 12.125 13.289 -2.643 1 98.31 96 ALA A N 1
ATOM 784 C CA . ALA A 1 96 ? 12.688 12.023 -3.082 1 98.31 96 ALA A CA 1
ATOM 785 C C . ALA A 1 96 ? 13.734 12.234 -4.176 1 98.31 96 ALA A C 1
ATOM 787 O O . ALA A 1 96 ? 14.805 11.617 -4.148 1 98.31 96 ALA A O 1
ATOM 788 N N . SER A 1 97 ? 13.391 13.102 -5.094 1 97.62 97 SER A N 1
ATOM 789 C CA . SER A 1 97 ? 14.305 13.398 -6.191 1 97.62 97 SER A CA 1
ATOM 790 C C . SER A 1 97 ? 15.555 14.102 -5.691 1 97.62 97 SER A C 1
ATOM 792 O O . SER A 1 97 ? 16.672 13.719 -6.055 1 97.62 97 SER A O 1
ATOM 794 N N . GLU A 1 98 ? 15.43 15.047 -4.891 1 97.94 98 GLU A N 1
ATOM 795 C CA . GLU A 1 98 ? 16.531 15.875 -4.398 1 97.94 98 GLU A CA 1
ATOM 796 C C . GLU A 1 98 ? 17.516 15.055 -3.586 1 97.94 98 GLU A C 1
ATOM 798 O O . GLU A 1 98 ? 18.734 15.266 -3.689 1 97.94 98 GLU A O 1
ATOM 803 N N . PHE A 1 99 ? 17.047 14.125 -2.84 1 98 99 PHE A N 1
ATOM 804 C CA . PHE A 1 99 ? 17.922 13.398 -1.93 1 98 99 PHE A CA 1
ATOM 805 C C . PHE A 1 99 ? 18.109 11.961 -2.395 1 98 99 PHE A C 1
ATOM 807 O O . PHE A 1 99 ? 18.625 11.125 -1.65 1 98 99 PHE A O 1
ATOM 814 N N . GLU A 1 100 ? 17.609 11.594 -3.604 1 97.06 100 GLU A N 1
ATOM 815 C CA . GLU A 1 100 ? 17.828 10.32 -4.281 1 97.06 100 GLU A CA 1
ATOM 816 C C . GLU A 1 100 ? 17.141 9.172 -3.547 1 97.06 100 GLU A C 1
ATOM 818 O O . GLU A 1 100 ? 17.766 8.141 -3.273 1 97.06 100 GLU A O 1
ATOM 823 N N . TYR A 1 101 ? 15.945 9.398 -3.17 1 97.94 101 TYR A N 1
ATOM 824 C CA . TYR A 1 101 ? 15.102 8.344 -2.619 1 97.94 101 TYR A CA 1
ATOM 825 C C . TYR A 1 101 ? 14.281 7.672 -3.715 1 97.94 101 TYR A C 1
ATOM 827 O O . TYR A 1 101 ? 13.805 8.336 -4.637 1 97.94 101 TYR A O 1
ATOM 835 N N . THR A 1 102 ? 14.117 6.371 -3.643 1 96.56 102 THR A N 1
ATOM 836 C CA . THR A 1 102 ? 13.039 5.715 -4.371 1 96.56 102 THR A CA 1
ATOM 837 C C . THR A 1 102 ? 11.695 5.965 -3.688 1 96.56 102 THR A C 1
ATOM 839 O O . THR A 1 102 ? 11.57 5.789 -2.475 1 96.56 102 THR A O 1
ATOM 842 N N . ILE A 1 103 ? 10.719 6.426 -4.445 1 97.69 103 ILE A N 1
ATOM 843 C CA . ILE A 1 103 ? 9.438 6.754 -3.826 1 97.69 103 ILE A CA 1
ATOM 844 C C . ILE A 1 103 ? 8.391 5.73 -4.246 1 97.69 103 ILE A C 1
ATOM 846 O O . ILE A 1 103 ? 8.336 5.324 -5.41 1 97.69 103 ILE A O 1
ATOM 850 N N . PHE A 1 104 ? 7.656 5.227 -3.32 1 98 104 PHE A N 1
ATOM 851 C CA . PHE A 1 104 ? 6.508 4.363 -3.549 1 98 104 PHE A CA 1
ATOM 852 C C . PHE A 1 104 ? 5.223 5.031 -3.068 1 98 104 PHE A C 1
ATOM 854 O O . PHE A 1 104 ? 5.184 5.594 -1.971 1 98 104 PHE A O 1
ATOM 861 N N . VAL A 1 105 ? 4.25 5.016 -3.902 1 98.19 105 VAL A N 1
ATOM 862 C CA . VAL A 1 105 ? 2.91 5.461 -3.535 1 98.19 105 VAL A CA 1
ATOM 863 C C . VAL A 1 105 ? 1.971 4.262 -3.449 1 98.19 105 VAL A C 1
ATOM 865 O O . VAL A 1 105 ? 1.802 3.527 -4.426 1 98.19 105 VAL A O 1
ATOM 868 N N . ILE A 1 106 ? 1.401 4.113 -2.246 1 98.44 106 ILE A N 1
ATOM 869 C CA . ILE A 1 106 ? 0.516 2.967 -2.086 1 98.44 106 ILE A CA 1
ATOM 870 C C . ILE A 1 106 ? -0.83 3.428 -1.53 1 98.44 106 ILE A C 1
ATOM 872 O O . ILE A 1 106 ? -0.883 4.266 -0.628 1 98.44 106 ILE A O 1
ATOM 876 N N . THR A 1 107 ? -1.882 2.957 -2.098 1 98.31 107 THR A N 1
ATOM 877 C CA . THR A 1 107 ? -3.24 3.201 -1.624 1 98.31 107 THR A CA 1
ATOM 878 C C . THR A 1 107 ? -3.711 2.064 -0.721 1 98.31 107 THR A C 1
ATOM 880 O O . THR A 1 107 ? -3.73 0.903 -1.135 1 98.31 107 THR A O 1
ATOM 883 N N . VAL A 1 108 ? -4.047 2.418 0.519 1 97.88 108 VAL A N 1
ATOM 884 C CA . VAL A 1 108 ? -4.625 1.446 1.441 1 97.88 108 VAL A CA 1
ATOM 885 C C . VAL A 1 108 ? -6.125 1.318 1.185 1 97.88 108 VAL A C 1
ATOM 887 O O . VAL A 1 108 ? -6.871 2.293 1.32 1 97.88 108 VAL A O 1
ATOM 890 N N . GLU A 1 109 ? -6.547 0.15 0.78 1 97.12 109 GLU A N 1
ATOM 891 C CA . GLU A 1 109 ? -7.965 -0.069 0.495 1 97.12 109 GLU A CA 1
ATOM 892 C C . GLU A 1 109 ? -8.766 -0.253 1.78 1 97.12 109 GLU A C 1
ATOM 894 O O . GLU A 1 109 ? -8.234 -0.73 2.785 1 97.12 109 GLU A O 1
ATOM 899 N N . ASN A 1 110 ? -10.031 0.111 1.688 1 95.38 110 ASN A N 1
ATOM 900 C CA . ASN A 1 110 ? -10.859 0.149 2.887 1 95.38 110 ASN A CA 1
ATOM 901 C C . ASN A 1 110 ? -11.586 -1.175 3.109 1 95.38 110 ASN A C 1
ATOM 903 O O . ASN A 1 110 ? -12.742 -1.325 2.721 1 95.38 110 ASN A O 1
ATOM 907 N N . TYR A 1 111 ? -10.891 -2.055 3.777 1 91.81 111 TYR A N 1
ATOM 908 C CA . TYR A 1 111 ? -11.508 -3.326 4.137 1 91.81 111 TYR A CA 1
ATOM 909 C C . TYR A 1 111 ? -11.797 -3.389 5.633 1 91.81 111 TYR A C 1
ATOM 911 O O . TYR A 1 111 ? -12.281 -4.406 6.137 1 91.81 111 TYR A O 1
ATOM 919 N N . HIS A 1 112 ? -11.336 -2.453 6.387 1 81.69 112 HIS A N 1
ATOM 920 C CA . HIS A 1 112 ? -11.516 -2.453 7.832 1 81.69 112 HIS A CA 1
ATOM 921 C C . HIS A 1 112 ? -12.656 -1.537 8.25 1 81.69 112 HIS A C 1
ATOM 923 O O . HIS A 1 112 ? -12.742 -0.396 7.789 1 81.69 112 HIS A O 1
ATOM 929 N N . ASN A 1 113 ? -13.766 -1.602 7.879 1 64.5 113 ASN A N 1
ATOM 930 C CA . ASN A 1 113 ? -14.883 -0.751 8.273 1 64.5 113 ASN A CA 1
ATOM 931 C C . ASN A 1 113 ? -14.562 0.05 9.531 1 64.5 113 ASN A C 1
ATOM 933 O O . ASN A 1 113 ? -15.336 0.036 10.492 1 64.5 113 ASN A O 1
ATOM 937 N N . GLY A 1 114 ? -13.445 0.458 9.688 1 59.97 114 GLY A N 1
ATOM 938 C CA . GLY A 1 114 ? -13.078 1.073 10.953 1 59.97 114 GLY A CA 1
ATOM 939 C C . GLY A 1 114 ? -13.727 2.43 11.164 1 59.97 114 GLY A C 1
ATOM 940 O O . GLY A 1 114 ? -14.328 2.988 10.242 1 59.97 114 GLY A O 1
ATOM 941 N N . LYS A 1 115 ? -13.914 2.768 12.43 1 55.16 115 LYS A N 1
ATOM 942 C CA . LYS A 1 115 ? -14.492 4.039 12.852 1 55.16 115 LYS A CA 1
ATOM 943 C C . LYS A 1 115 ? -13.656 5.215 12.352 1 55.16 115 LYS A C 1
ATOM 945 O O . LYS A 1 115 ? -12.422 5.148 12.336 1 55.16 115 LYS A O 1
ATOM 950 N N . ASN A 1 116 ? -14.32 5.965 11.531 1 56.41 116 ASN A N 1
ATOM 951 C CA . ASN A 1 116 ? -13.703 7.211 11.078 1 56.41 116 ASN A CA 1
ATOM 952 C C . ASN A 1 116 ? -13.312 8.094 12.258 1 56.41 116 ASN A C 1
ATOM 954 O O . ASN A 1 116 ? -14.164 8.477 13.07 1 56.41 116 ASN A O 1
ATOM 958 N N . VAL A 1 117 ? -12.086 8.086 12.672 1 49.38 117 VAL A N 1
ATOM 959 C CA . VAL A 1 117 ? -11.594 8.766 13.867 1 49.38 117 VAL A CA 1
ATOM 960 C C . VAL A 1 117 ? -12.117 10.203 13.898 1 49.38 117 VAL A C 1
ATOM 962 O O . VAL A 1 117 ? -12.211 10.812 14.969 1 49.38 117 VAL A O 1
ATOM 965 N N . HIS A 1 118 ? -12.273 10.781 12.734 1 58.25 118 HIS A N 1
ATOM 966 C CA . HIS A 1 118 ? -12.57 12.203 12.742 1 58.25 118 HIS A CA 1
ATOM 967 C C . HIS A 1 118 ? -14.055 12.461 12.5 1 58.25 118 HIS A C 1
ATOM 969 O O . HIS A 1 118 ? -14.453 13.602 12.25 1 58.25 118 HIS A O 1
ATOM 975 N N . SER A 1 119 ? -14.758 11.422 12.656 1 63.16 119 SER A N 1
ATOM 976 C CA . SER A 1 119 ? -16.203 11.57 12.516 1 63.16 119 SER A CA 1
ATOM 977 C C . SER A 1 119 ? -16.578 12.164 11.164 1 63.16 119 SER A C 1
ATOM 979 O O . SER A 1 119 ? -17.406 13.07 11.086 1 63.16 119 SER A O 1
ATOM 981 N N . ILE A 1 120 ? -15.703 11.812 10.227 1 71.5 120 ILE A N 1
ATOM 982 C CA . ILE A 1 120 ? -16.062 12.242 8.883 1 71.5 120 ILE A CA 1
ATOM 983 C C . ILE A 1 120 ? -17.344 11.555 8.438 1 71.5 120 ILE A C 1
ATOM 985 O O . ILE A 1 120 ? -17.469 10.328 8.539 1 71.5 120 ILE A O 1
ATOM 989 N N . ASP A 1 121 ? -18.25 12.391 7.977 1 81.69 121 ASP A N 1
ATOM 990 C CA . ASP A 1 121 ? -19.531 11.82 7.586 1 81.69 121 ASP A CA 1
ATOM 991 C C . ASP A 1 121 ? -19.438 11.141 6.219 1 81.69 121 ASP A C 1
ATOM 993 O O . ASP A 1 121 ? -18.469 11.336 5.492 1 81.69 121 ASP A O 1
ATOM 997 N N . ASP A 1 122 ? -20.484 10.414 5.961 1 85.19 122 ASP A N 1
ATOM 998 C CA . ASP A 1 122 ? -20.516 9.586 4.762 1 85.19 122 ASP A CA 1
ATOM 999 C C . ASP A 1 122 ? -20.406 10.438 3.5 1 85.19 122 ASP A C 1
ATOM 1001 O O . ASP A 1 122 ? -19.734 10.062 2.541 1 85.19 122 ASP A O 1
ATOM 1005 N N . GLU A 1 123 ? -21.047 11.5 3.527 1 88.94 123 GLU A N 1
ATOM 1006 C CA . GLU A 1 123 ? -21.047 12.375 2.357 1 88.94 123 GLU A CA 1
ATOM 1007 C C . GLU A 1 123 ? -19.656 12.93 2.084 1 88.94 123 GLU A C 1
ATOM 1009 O O . GLU A 1 123 ? -19.219 12.977 0.934 1 88.94 123 GLU A O 1
ATOM 1014 N N . SER A 1 124 ? -18.969 13.336 3.107 1 89.75 124 SER A N 1
ATOM 1015 C CA . SER A 1 124 ? -17.609 13.844 2.979 1 89.75 124 SER A CA 1
ATOM 1016 C C . SER A 1 124 ? -16.656 12.758 2.475 1 89.75 124 SER A C 1
ATOM 1018 O O . SER A 1 124 ? -15.781 13.031 1.654 1 89.75 124 SER A O 1
ATOM 1020 N N . LEU A 1 125 ? -16.859 11.633 2.959 1 90.5 125 LEU A N 1
ATOM 1021 C CA . LEU A 1 125 ? -16.031 10.508 2.518 1 90.5 125 LEU A CA 1
ATOM 1022 C C . LEU A 1 125 ? -16.25 10.234 1.032 1 90.5 125 LEU A C 1
ATOM 1024 O O . LEU A 1 125 ? -15.281 9.984 0.303 1 90.5 125 LEU A O 1
ATOM 1028 N N . LYS A 1 126 ? -17.469 10.273 0.618 1 92.81 126 LYS A N 1
ATOM 1029 C CA . LYS A 1 126 ? -17.781 10.07 -0.793 1 92.81 126 LYS A CA 1
ATOM 1030 C C . LYS A 1 126 ? -17.172 11.172 -1.658 1 92.81 126 LYS A C 1
ATOM 1032 O O . LYS A 1 126 ? -16.672 10.898 -2.758 1 92.81 126 LYS A O 1
ATOM 1037 N N . LYS A 1 127 ? -17.266 12.336 -1.153 1 93.56 127 LYS A N 1
ATOM 1038 C CA . LYS A 1 127 ? -16.656 13.453 -1.867 1 93.56 127 LYS A CA 1
ATOM 1039 C C . LYS A 1 127 ? -15.148 13.266 -2.01 1 93.56 127 LYS A C 1
ATOM 1041 O O . LYS A 1 127 ? -14.586 13.508 -3.08 1 93.56 127 LYS A O 1
ATOM 1046 N N . MET A 1 128 ? -14.531 12.867 -0.912 1 94.38 128 MET A N 1
ATOM 1047 C CA . MET A 1 128 ? -13.102 12.586 -0.962 1 94.38 128 MET A CA 1
ATOM 1048 C C . MET A 1 128 ? -12.805 11.492 -1.981 1 94.38 128 MET A C 1
ATOM 1050 O O . MET A 1 128 ? -11.875 11.625 -2.783 1 94.38 128 MET A O 1
ATOM 1054 N N . ALA A 1 129 ? -13.617 10.492 -1.955 1 94.88 129 ALA A N 1
ATOM 1055 C CA . ALA A 1 129 ? -13.43 9.367 -2.869 1 94.88 129 ALA A CA 1
ATOM 1056 C C . ALA A 1 129 ? -13.539 9.82 -4.324 1 94.88 129 ALA A C 1
ATOM 1058 O O . ALA A 1 129 ? -12.797 9.344 -5.188 1 94.88 129 ALA A O 1
ATOM 1059 N N . SER A 1 130 ? -14.438 10.711 -4.602 1 95.5 130 SER A N 1
ATOM 1060 C CA . SER A 1 130 ? -14.68 11.164 -5.965 1 95.5 130 SER A CA 1
ATOM 1061 C C . SER A 1 130 ? -13.477 11.93 -6.52 1 95.5 130 SER A C 1
ATOM 1063 O O . SER A 1 130 ? -13.297 12.008 -7.734 1 95.5 130 SER A O 1
ATOM 1065 N N . LYS A 1 131 ? -12.664 12.477 -5.66 1 96 131 LYS A N 1
ATOM 1066 C CA . LYS A 1 131 ? -11.5 13.258 -6.066 1 96 131 LYS A CA 1
ATOM 1067 C C . LYS A 1 131 ? -10.234 12.398 -6.051 1 96 131 LYS A C 1
ATOM 1069 O O . LYS A 1 131 ? -9.18 12.844 -6.504 1 96 131 LYS A O 1
ATOM 1074 N N . TYR A 1 132 ? -10.383 11.211 -5.57 1 96.06 132 TYR A N 1
ATOM 1075 C CA . TYR A 1 132 ? -9.266 10.297 -5.355 1 96.06 132 TYR A CA 1
ATOM 1076 C C . TYR A 1 132 ? -8.859 9.609 -6.652 1 96.06 132 TYR A C 1
ATOM 1078 O O . TYR A 1 132 ? -9.531 8.68 -7.102 1 96.06 132 TYR A O 1
ATOM 1086 N N . LYS A 1 133 ? -7.773 10.07 -7.289 1 94.31 133 LYS A N 1
ATOM 1087 C CA . LYS A 1 133 ? -7.289 9.461 -8.523 1 94.31 133 LYS A CA 1
ATOM 1088 C C . LYS A 1 133 ? -6.102 8.539 -8.258 1 94.31 133 LYS A C 1
ATOM 1090 O O . LYS A 1 133 ? -5.102 8.961 -7.672 1 94.31 133 LYS A O 1
ATOM 1095 N N . ILE A 1 134 ? -6.246 7.336 -8.641 1 95.88 134 ILE A N 1
ATOM 1096 C CA . ILE A 1 134 ? -5.195 6.344 -8.453 1 95.88 134 ILE A CA 1
ATOM 1097 C C . ILE A 1 134 ? -4.465 6.102 -9.773 1 95.88 134 ILE A C 1
ATOM 1099 O O . ILE A 1 134 ? -5.098 5.902 -10.812 1 95.88 134 ILE A O 1
ATOM 1103 N N . ARG A 1 135 ? -3.199 6.102 -9.719 1 95.06 135 ARG A N 1
ATOM 1104 C CA . ARG A 1 135 ? -2.396 5.891 -10.914 1 95.06 135 ARG A CA 1
ATOM 1105 C C . ARG A 1 135 ? -2.086 4.414 -11.117 1 95.06 135 ARG A C 1
ATOM 1107 O O . ARG A 1 135 ? -1.035 3.93 -10.688 1 95.06 135 ARG A O 1
ATOM 1114 N N . LEU A 1 136 ? -2.928 3.76 -11.883 1 94.44 136 LEU A N 1
ATOM 1115 C CA . LEU A 1 136 ? -2.742 2.334 -12.133 1 94.44 136 LEU A CA 1
ATOM 1116 C C . LEU A 1 136 ? -1.768 2.105 -13.281 1 94.44 136 LEU A C 1
ATOM 1118 O O . LEU A 1 136 ? -1.029 1.117 -13.289 1 94.44 136 LEU A O 1
ATOM 1122 N N . LEU A 1 137 ? -1.854 3.035 -14.203 1 92.56 137 LEU A N 1
ATOM 1123 C CA . LEU A 1 137 ? -1.03 2.928 -15.406 1 92.56 137 LEU A CA 1
ATOM 1124 C C . LEU A 1 137 ? 0.052 4.004 -15.422 1 92.56 137 LEU A C 1
ATOM 1126 O O . LEU A 1 137 ? -0.13 5.082 -14.852 1 92.56 137 LEU A O 1
ATOM 1130 N N . PRO A 1 138 ? 1.153 3.643 -16.109 1 87.94 138 PRO A N 1
ATOM 1131 C CA . PRO A 1 138 ? 2.154 4.699 -16.266 1 87.94 138 PRO A CA 1
ATOM 1132 C C . PRO A 1 138 ? 1.621 5.918 -17.016 1 87.94 138 PRO A C 1
ATOM 1134 O O . PRO A 1 138 ? 0.637 5.809 -17.75 1 87.94 138 PRO A O 1
ATOM 1137 N N . GLU A 1 139 ? 2.266 7.055 -16.703 1 80.62 139 GLU A N 1
ATOM 1138 C CA . GLU A 1 139 ? 1.814 8.312 -17.297 1 80.62 139 GLU A CA 1
ATOM 1139 C C . GLU A 1 139 ? 1.71 8.211 -18.812 1 80.62 139 GLU A C 1
ATOM 1141 O O . GLU A 1 139 ? 0.78 8.758 -19.406 1 80.62 139 GLU A O 1
ATOM 1146 N N . ILE A 1 140 ? 2.557 7.434 -19.438 1 77.12 140 ILE A N 1
ATOM 1147 C CA . ILE A 1 140 ? 2.629 7.332 -20.891 1 77.12 140 ILE A CA 1
ATOM 1148 C C . ILE A 1 140 ? 1.388 6.617 -21.422 1 77.12 140 ILE A C 1
ATOM 1150 O O . ILE A 1 140 ? 0.931 6.891 -22.531 1 77.12 140 ILE A O 1
ATOM 1154 N N . LEU A 1 141 ? 0.796 5.805 -20.656 1 77.94 141 LEU A N 1
ATOM 1155 C CA . LEU A 1 141 ? -0.354 5.023 -21.094 1 77.94 141 LEU A CA 1
ATOM 1156 C C . LEU A 1 141 ? -1.655 5.645 -20.594 1 77.94 141 LEU A C 1
ATOM 1158 O O . LEU A 1 141 ? -2.742 5.23 -21 1 77.94 141 LEU A O 1
ATOM 1162 N N . SER A 1 142 ? -1.582 6.504 -19.594 1 68.81 142 SER A N 1
ATOM 1163 C CA . SER A 1 142 ? -2.779 7.098 -19.016 1 68.81 142 SER A CA 1
ATOM 1164 C C . SER A 1 142 ? -3.354 8.188 -19.922 1 68.81 142 SER A C 1
ATOM 1166 O O . SER A 1 142 ? -4.484 8.641 -19.703 1 68.81 142 SER A O 1
ATOM 1168 N N . GLU A 1 143 ? -2.621 8.672 -21.031 1 56.75 143 GLU A N 1
ATOM 1169 C CA . GLU A 1 143 ? -3.117 9.648 -22 1 56.75 143 GLU A CA 1
ATOM 1170 C C . GLU A 1 143 ? -4.051 8.992 -23.016 1 56.75 143 GLU A C 1
ATOM 1172 O O . GLU A 1 143 ? -3.889 7.812 -23.344 1 56.75 143 GLU A O 1
ATOM 1177 N N . MET B 1 1 ? 4.176 -9 24.766 1 37.94 1 MET B N 1
ATOM 1178 C CA . MET B 1 1 ? 3.053 -8.305 24.141 1 37.94 1 MET B CA 1
ATOM 1179 C C . MET B 1 1 ? 2.746 -8.891 22.766 1 37.94 1 MET B C 1
ATOM 1181 O O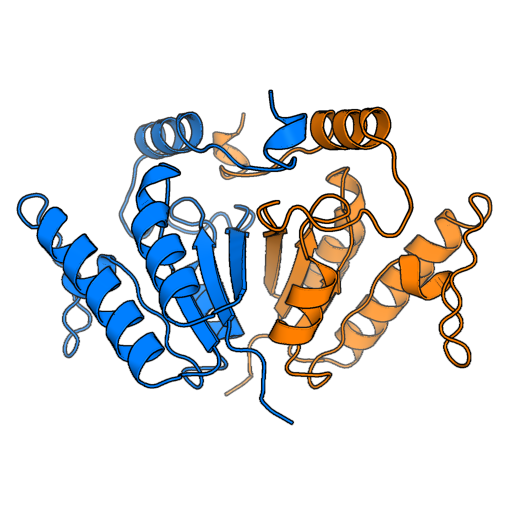 . MET B 1 1 ? 3.645 -9.039 21.938 1 37.94 1 MET B O 1
ATOM 1185 N N . ASN B 1 2 ? 1.8 -9.812 22.578 1 53.19 2 ASN B N 1
ATOM 1186 C CA . ASN B 1 2 ? 1.517 -10.648 21.406 1 53.19 2 ASN B CA 1
ATOM 1187 C C . ASN B 1 2 ? 1.433 -9.82 20.125 1 53.19 2 ASN B C 1
ATOM 1189 O O . ASN B 1 2 ? 0.621 -8.898 20.031 1 53.19 2 ASN B O 1
ATOM 1193 N N . GLU B 1 3 ? 2.541 -9.719 19.406 1 70.38 3 GLU B N 1
ATOM 1194 C CA . GLU B 1 3 ? 2.629 -8.93 18.172 1 70.38 3 GLU B CA 1
ATOM 1195 C C . GLU B 1 3 ? 1.497 -9.273 17.219 1 70.38 3 GLU B C 1
ATOM 1197 O O . GLU B 1 3 ? 1.144 -10.445 17.062 1 70.38 3 GLU B O 1
ATOM 1202 N N . GLU B 1 4 ? 0.632 -8.32 16.844 1 87.38 4 GLU B N 1
ATOM 1203 C CA . GLU B 1 4 ? -0.457 -8.5 15.891 1 87.38 4 GLU B CA 1
ATOM 1204 C C . GLU B 1 4 ? 0.034 -9.18 14.617 1 87.38 4 GLU B C 1
ATOM 1206 O O . GLU B 1 4 ? 1.083 -8.812 14.078 1 87.38 4 GLU B O 1
ATOM 1211 N N . LYS B 1 5 ? -0.589 -10.383 14.352 1 96.94 5 LYS B N 1
ATOM 1212 C CA . LYS B 1 5 ? -0.304 -11.055 13.086 1 96.94 5 LYS B CA 1
ATOM 1213 C C . LYS B 1 5 ? -0.982 -10.352 11.914 1 96.94 5 LYS B C 1
ATOM 1215 O O . LYS B 1 5 ? -2.154 -9.977 12.008 1 96.94 5 LYS B O 1
ATOM 1220 N N . SER B 1 6 ? -0.228 -10.141 10.906 1 97.88 6 SER B N 1
ATOM 1221 C CA . SER B 1 6 ? -0.79 -9.375 9.805 1 97.88 6 SER B CA 1
ATOM 1222 C C . SER B 1 6 ? -0.478 -10.031 8.461 1 97.88 6 SER B C 1
ATOM 1224 O O . SER B 1 6 ? 0.614 -10.57 8.266 1 97.88 6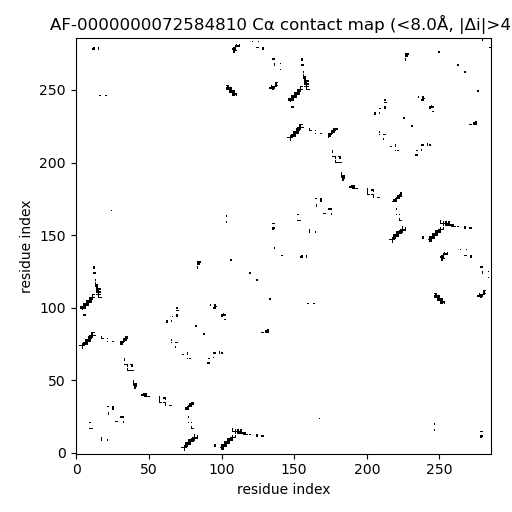 SER B O 1
ATOM 1226 N N . LEU B 1 7 ? -1.412 -10.055 7.605 1 98.56 7 LEU B N 1
ATOM 1227 C CA . LEU B 1 7 ? -1.298 -10.453 6.203 1 98.56 7 LEU B CA 1
ATOM 1228 C C . LEU B 1 7 ? -1.459 -9.25 5.281 1 98.56 7 LEU B C 1
ATOM 1230 O O . LEU B 1 7 ? -2.5 -8.586 5.293 1 98.56 7 LEU B O 1
ATOM 1234 N N . ILE B 1 8 ? -0.423 -8.938 4.539 1 98.56 8 ILE B N 1
ATOM 1235 C CA . ILE B 1 8 ? -0.436 -7.758 3.68 1 98.56 8 ILE B CA 1
ATOM 1236 C C . ILE B 1 8 ? -0.466 -8.188 2.215 1 98.56 8 ILE B C 1
ATOM 1238 O O . ILE B 1 8 ? 0.465 -8.836 1.733 1 98.56 8 ILE B O 1
ATOM 1242 N N . LEU B 1 9 ? -1.492 -7.855 1.54 1 98.62 9 LEU B N 1
ATOM 1243 C CA . LEU B 1 9 ? -1.615 -8.109 0.109 1 98.62 9 LEU B CA 1
ATOM 1244 C C . LEU B 1 9 ? -1.171 -6.895 -0.699 1 98.62 9 LEU B C 1
ATOM 1246 O O . LEU B 1 9 ? -1.813 -5.844 -0.653 1 98.62 9 LEU B O 1
ATOM 1250 N N . LEU B 1 10 ? -0.058 -6.992 -1.373 1 98.19 10 LEU B N 1
ATOM 1251 C CA . LEU B 1 10 ? 0.427 -5.98 -2.305 1 98.19 10 LEU B CA 1
ATOM 1252 C C . LEU B 1 10 ? -0.123 -6.227 -3.707 1 98.19 10 LEU B C 1
ATOM 1254 O O . LEU B 1 10 ? 0.228 -7.219 -4.352 1 98.19 10 LEU B O 1
ATOM 1258 N N . ARG B 1 11 ? -0.933 -5.293 -4.105 1 97.31 11 ARG B N 1
ATOM 1259 C CA . ARG B 1 11 ? -1.547 -5.375 -5.426 1 97.31 11 ARG B CA 1
ATOM 1260 C C . ARG B 1 11 ? -1.039 -4.262 -6.336 1 97.31 11 ARG B C 1
ATOM 1262 O O . ARG B 1 11 ? -0.492 -3.264 -5.859 1 97.31 11 ARG B O 1
ATOM 1269 N N . GLY B 1 12 ? -1.268 -4.477 -7.637 1 95.44 12 GLY B N 1
ATOM 1270 C CA . GLY B 1 12 ? -0.862 -3.502 -8.633 1 95.44 12 GLY B CA 1
ATOM 1271 C C . GLY B 1 12 ? -0.547 -4.121 -9.984 1 95.44 12 GLY B C 1
ATOM 1272 O O . GLY B 1 12 ? -0.286 -5.324 -10.07 1 95.44 12 GLY B O 1
ATOM 1273 N N . LEU B 1 13 ? -0.527 -3.312 -10.992 1 93.88 13 LEU B N 1
ATOM 1274 C CA . LEU B 1 13 ? -0.267 -3.791 -12.344 1 93.88 13 LEU B CA 1
ATOM 1275 C C . LEU B 1 13 ? 1.222 -4.047 -12.555 1 93.88 13 LEU B C 1
ATOM 1277 O O . LEU B 1 13 ? 2.055 -3.539 -11.805 1 93.88 13 LEU B O 1
ATOM 1281 N N . PRO B 1 14 ? 1.515 -4.91 -13.562 1 90.69 14 PRO B N 1
ATOM 1282 C CA . PRO B 1 14 ? 2.932 -5.145 -13.844 1 90.69 14 PRO B CA 1
ATOM 1283 C C . PRO B 1 14 ? 3.711 -3.848 -14.062 1 90.69 14 PRO B C 1
ATOM 1285 O O . PRO B 1 14 ? 3.225 -2.938 -14.742 1 90.69 14 PRO B O 1
ATOM 1288 N N . GLY B 1 15 ? 4.891 -3.75 -13.391 1 90.06 15 GLY B N 1
ATOM 1289 C CA . GLY B 1 15 ? 5.73 -2.578 -13.562 1 90.06 15 GLY B CA 1
ATOM 1290 C C . GLY B 1 15 ? 5.516 -1.521 -12.5 1 90.06 15 GLY B C 1
ATOM 1291 O O . GLY B 1 15 ? 6.254 -0.536 -12.438 1 90.06 15 GLY B O 1
ATOM 1292 N N . ALA B 1 16 ? 4.559 -1.704 -11.625 1 93.06 16 ALA B N 1
ATOM 1293 C CA . ALA B 1 16 ? 4.223 -0.69 -10.625 1 93.06 16 ALA B CA 1
ATOM 1294 C C . ALA B 1 16 ? 5.266 -0.645 -9.516 1 93.06 16 ALA B C 1
ATOM 1296 O O . ALA B 1 16 ? 5.309 0.31 -8.734 1 93.06 16 ALA B O 1
ATOM 1297 N N . GLY B 1 17 ? 6.102 -1.721 -9.406 1 93.31 17 GLY B N 1
ATOM 1298 C CA . GLY B 1 17 ? 7.121 -1.754 -8.375 1 93.31 17 GLY B CA 1
ATOM 1299 C C . GLY B 1 17 ? 6.734 -2.604 -7.18 1 93.31 17 GLY B C 1
ATOM 1300 O O . GLY B 1 17 ? 7.344 -2.502 -6.113 1 93.31 17 GLY B O 1
ATOM 1301 N N . LYS B 1 18 ? 5.766 -3.455 -7.348 1 94.94 18 LYS B N 1
ATOM 1302 C CA . LYS B 1 18 ? 5.27 -4.281 -6.25 1 94.94 18 LYS B CA 1
ATOM 1303 C C . LYS B 1 18 ? 6.387 -5.133 -5.656 1 94.94 18 LYS B C 1
ATOM 1305 O O . LYS B 1 18 ? 6.57 -5.164 -4.438 1 94.94 18 LYS B O 1
ATOM 1310 N N . SER B 1 19 ? 7.09 -5.879 -6.469 1 93.69 19 SER B N 1
ATOM 1311 C CA . SER B 1 19 ? 8.094 -6.816 -5.973 1 93.69 19 SER B CA 1
ATOM 1312 C C . SER B 1 19 ? 9.227 -6.082 -5.27 1 93.69 19 SER B C 1
ATOM 1314 O O . SER B 1 19 ? 9.742 -6.555 -4.254 1 93.69 19 SER B O 1
ATOM 1316 N N . ARG B 1 20 ? 9.641 -4.965 -5.816 1 93.75 20 ARG B N 1
ATOM 1317 C CA . ARG B 1 20 ? 10.656 -4.148 -5.152 1 93.75 20 ARG B CA 1
ATOM 1318 C C . ARG B 1 20 ? 10.172 -3.68 -3.785 1 93.75 20 ARG B C 1
ATOM 1320 O O . ARG B 1 20 ? 10.906 -3.752 -2.801 1 93.75 20 ARG B O 1
ATOM 1327 N N . LEU B 1 21 ? 8.93 -3.219 -3.754 1 96.25 21 LEU B N 1
ATOM 1328 C CA . LEU B 1 21 ? 8.352 -2.758 -2.496 1 96.25 21 LEU B CA 1
ATOM 1329 C C . LEU B 1 21 ? 8.227 -3.908 -1.502 1 96.25 21 LEU B C 1
ATOM 1331 O O . LEU B 1 21 ? 8.508 -3.74 -0.314 1 96.25 21 LEU B O 1
ATOM 1335 N N . ALA B 1 22 ? 7.781 -5.039 -1.977 1 96.81 22 ALA B N 1
ATOM 1336 C CA . ALA B 1 22 ? 7.656 -6.215 -1.12 1 96.81 22 ALA B CA 1
ATOM 1337 C C . ALA B 1 22 ? 8.992 -6.562 -0.47 1 96.81 22 ALA B C 1
ATOM 1339 O O . ALA B 1 22 ? 9.055 -6.852 0.727 1 96.81 22 ALA B O 1
ATOM 1340 N N . LYS B 1 23 ? 10.039 -6.562 -1.224 1 94.5 23 LYS B N 1
ATOM 1341 C CA . LYS B 1 23 ? 11.367 -6.844 -0.702 1 94.5 23 LYS B CA 1
ATOM 1342 C C . LYS B 1 23 ? 11.766 -5.832 0.372 1 94.5 23 LYS B C 1
ATOM 1344 O O . LYS B 1 23 ? 12.289 -6.207 1.421 1 94.5 23 LYS B O 1
ATOM 1349 N N . LEU B 1 24 ? 11.477 -4.633 0.094 1 95.38 24 LEU B N 1
ATOM 1350 C CA . LEU B 1 24 ? 11.781 -3.557 1.026 1 95.38 24 LEU B CA 1
ATOM 1351 C C . LEU B 1 24 ? 11.023 -3.734 2.334 1 95.38 24 LEU B C 1
ATOM 1353 O O . LEU B 1 24 ? 11.617 -3.711 3.414 1 95.38 24 LEU B O 1
ATOM 1357 N N . LEU B 1 25 ? 9.719 -4.016 2.238 1 96.5 25 LEU B N 1
ATOM 1358 C CA . LEU B 1 25 ? 8.852 -4.066 3.41 1 96.5 25 LEU B CA 1
ATOM 1359 C C . LEU B 1 25 ? 9.055 -5.367 4.184 1 96.5 25 LEU B C 1
ATOM 1361 O O . LEU B 1 25 ? 8.758 -5.438 5.375 1 96.5 25 LEU B O 1
ATOM 1365 N N . SER B 1 26 ? 9.57 -6.348 3.518 1 96.06 26 SER B N 1
ATOM 1366 C CA . SER B 1 26 ? 9.82 -7.625 4.176 1 96.06 26 SER B CA 1
ATOM 1367 C C . SER B 1 26 ? 11.156 -7.617 4.91 1 96.06 26 SER B C 1
ATOM 1369 O O . SER B 1 26 ? 11.562 -8.633 5.484 1 96.06 26 SER B O 1
ATOM 1371 N N . GLU B 1 27 ? 11.797 -6.465 4.918 1 93 27 GLU B N 1
ATOM 1372 C CA . GLU B 1 27 ? 13.07 -6.32 5.605 1 93 27 GLU B CA 1
ATOM 1373 C C . GLU B 1 27 ? 14.07 -7.383 5.148 1 93 27 GLU B C 1
ATOM 1375 O O . GLU B 1 27 ? 14.633 -8.109 5.969 1 93 27 GLU B O 1
ATOM 1380 N N . ASN B 1 28 ? 14.18 -7.43 3.861 1 85.19 28 ASN B N 1
ATOM 1381 C CA . ASN B 1 28 ? 15.156 -8.281 3.186 1 85.19 28 ASN B CA 1
ATOM 1382 C C . ASN B 1 28 ? 15.016 -9.742 3.607 1 85.19 28 ASN B C 1
ATOM 1384 O O . ASN B 1 28 ? 16 -10.383 3.973 1 85.19 28 ASN B O 1
ATOM 1388 N N . GLY B 1 29 ? 13.797 -10.164 3.693 1 89.69 29 GLY B N 1
ATOM 1389 C CA . GLY B 1 29 ? 13.547 -11.586 3.883 1 89.69 29 GLY B CA 1
ATOM 1390 C C . GLY B 1 29 ? 13.234 -11.953 5.324 1 89.69 29 GLY B C 1
ATOM 1391 O O . GLY B 1 29 ? 12.992 -13.117 5.633 1 89.69 29 GLY B O 1
ATOM 1392 N N . LYS B 1 30 ? 13.242 -10.992 6.223 1 94.88 30 LYS B N 1
ATOM 1393 C CA . LYS B 1 30 ? 12.797 -11.234 7.59 1 94.88 30 LYS B CA 1
ATOM 1394 C C . LYS B 1 30 ? 11.359 -11.758 7.613 1 94.88 30 LYS B C 1
ATOM 1396 O O . LYS B 1 30 ? 11.031 -12.648 8.406 1 94.88 30 LYS B O 1
ATOM 1401 N N . TYR B 1 31 ? 10.562 -11.227 6.777 1 97.38 31 TYR B N 1
ATOM 1402 C CA . TYR B 1 31 ? 9.18 -11.664 6.617 1 97.38 31 TYR B CA 1
ATOM 1403 C C . TYR B 1 31 ? 8.969 -12.305 5.25 1 97.38 31 TYR B C 1
ATOM 1405 O O . TYR B 1 31 ? 9.516 -11.844 4.246 1 97.38 31 TYR B O 1
ATOM 1413 N N . PRO B 1 32 ? 8.195 -13.328 5.234 1 98.19 32 PRO B N 1
ATOM 1414 C CA . PRO B 1 32 ? 8.016 -14.039 3.965 1 98.19 32 PRO B CA 1
ATOM 1415 C C . PRO B 1 32 ? 7.16 -13.258 2.971 1 98.19 32 PRO B C 1
ATOM 1417 O O . PRO B 1 32 ? 6.195 -12.602 3.367 1 98.19 32 PRO B O 1
ATOM 1420 N N . VAL B 1 33 ? 7.57 -13.367 1.744 1 98.25 33 VAL B N 1
ATOM 1421 C CA . VAL B 1 33 ? 6.828 -12.828 0.608 1 98.25 33 VAL B CA 1
ATOM 1422 C C . VAL B 1 33 ? 6.508 -13.953 -0.376 1 98.25 33 VAL B C 1
ATOM 1424 O O . VAL B 1 33 ? 7.398 -14.703 -0.782 1 98.25 33 VAL B O 1
ATOM 1427 N N . PHE B 1 34 ? 5.258 -14.062 -0.729 1 98.25 34 PHE B N 1
ATOM 1428 C CA . PHE B 1 34 ? 4.852 -15.086 -1.682 1 98.25 34 PHE B CA 1
ATOM 1429 C C . PHE B 1 34 ? 4.191 -14.461 -2.902 1 98.25 34 PHE B C 1
ATOM 1431 O O . PHE B 1 34 ? 3.455 -13.484 -2.781 1 98.25 34 PHE B O 1
ATOM 1438 N N . SER B 1 35 ? 4.434 -15.016 -4.031 1 97.25 35 SER B N 1
ATOM 1439 C CA . SER B 1 35 ? 3.84 -14.609 -5.301 1 97.25 35 SER B CA 1
ATOM 1440 C C . SER B 1 35 ? 3.42 -15.82 -6.129 1 97.25 35 SER B C 1
ATOM 1442 O O . SER B 1 35 ? 4.027 -16.891 -6.027 1 97.25 35 SER B O 1
ATOM 1444 N N . VAL B 1 36 ? 2.398 -15.648 -6.934 1 96.25 36 VAL B N 1
ATOM 1445 C CA . VAL B 1 36 ? 1.966 -16.688 -7.855 1 96.25 36 VAL B CA 1
ATOM 1446 C C . VAL B 1 36 ? 3.09 -17.016 -8.836 1 96.25 36 VAL B C 1
ATOM 1448 O O . VAL B 1 36 ? 3.32 -18.188 -9.164 1 96.25 36 VAL B O 1
ATOM 1451 N N . ASP B 1 37 ? 3.857 -16.031 -9.18 1 93.56 37 ASP B N 1
ATOM 1452 C CA . ASP B 1 37 ? 4.93 -16.203 -10.156 1 93.56 37 ASP B CA 1
ATOM 1453 C C . ASP B 1 37 ? 6.059 -17.062 -9.594 1 93.56 37 ASP B C 1
ATOM 1455 O O . ASP B 1 37 ? 6.891 -17.562 -10.352 1 93.56 37 ASP B O 1
ATOM 1459 N N . ASP B 1 38 ? 6.145 -17.219 -8.297 1 94.19 38 ASP B N 1
ATOM 1460 C CA . ASP B 1 38 ? 7.16 -18.078 -7.684 1 94.19 38 ASP B CA 1
ATOM 1461 C C . ASP B 1 38 ? 7.07 -19.5 -8.219 1 94.19 38 ASP B C 1
ATOM 1463 O O . ASP B 1 38 ? 8.086 -20.188 -8.352 1 94.19 38 ASP B O 1
ATOM 1467 N N . TYR B 1 39 ? 5.828 -19.891 -8.531 1 95.56 39 TYR B N 1
ATOM 1468 C CA . TYR B 1 39 ? 5.594 -21.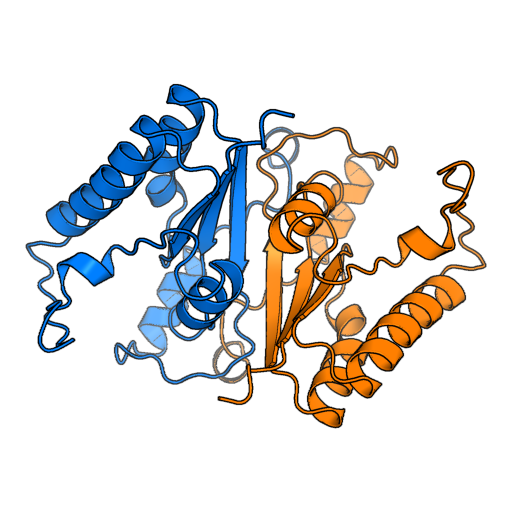234 -9.047 1 95.56 39 TYR B CA 1
ATOM 1469 C C . TYR B 1 39 ? 6.312 -21.438 -10.375 1 95.56 39 TYR B C 1
ATOM 1471 O O . TYR B 1 39 ? 6.773 -22.547 -10.672 1 95.56 39 TYR B O 1
ATOM 1479 N N . PHE B 1 40 ? 6.453 -20.391 -11.086 1 95 40 PHE B N 1
ATOM 1480 C CA . PHE B 1 40 ? 6.988 -20.484 -12.438 1 95 40 PHE B CA 1
ATOM 1481 C C . PHE B 1 40 ? 8.469 -20.109 -12.461 1 95 40 PHE B C 1
ATOM 1483 O O . PHE B 1 40 ? 9.078 -20.047 -13.531 1 95 40 PHE B O 1
ATOM 1490 N N . THR B 1 41 ? 8.969 -19.828 -11.312 1 92.69 41 THR B N 1
ATOM 1491 C CA . THR B 1 41 ? 10.367 -19.406 -11.227 1 92.69 41 THR B CA 1
ATOM 1492 C C . THR B 1 41 ? 11.219 -20.484 -10.586 1 92.69 41 THR B C 1
ATOM 1494 O O . THR B 1 41 ? 10.93 -20.953 -9.477 1 92.69 41 THR B O 1
ATOM 1497 N N . ASP B 1 42 ? 12.273 -20.859 -11.266 1 90.62 42 ASP B N 1
ATOM 1498 C CA . ASP B 1 42 ? 13.195 -21.844 -10.719 1 90.62 42 ASP B CA 1
ATOM 1499 C C . ASP B 1 42 ? 14.008 -21.266 -9.562 1 90.62 42 ASP B C 1
ATOM 1501 O O . ASP B 1 42 ? 14.625 -20.219 -9.703 1 90.62 42 ASP B O 1
ATOM 1505 N N . SER B 1 43 ? 14.023 -21.906 -8.516 1 85.88 43 SER B N 1
ATOM 1506 C CA . SER B 1 43 ? 14.664 -21.375 -7.312 1 85.88 43 SER B CA 1
ATOM 1507 C C . SER B 1 43 ? 16.188 -21.375 -7.457 1 85.88 43 SER B C 1
ATOM 1509 O O . SER B 1 43 ? 16.875 -20.562 -6.832 1 85.88 43 SER B O 1
ATOM 1511 N N . LYS B 1 44 ? 16.734 -22.219 -8.32 1 90.06 44 LYS B N 1
ATOM 1512 C CA . LYS B 1 44 ? 18.172 -22.344 -8.469 1 90.06 44 LYS B CA 1
ATOM 1513 C C . LYS B 1 44 ? 18.703 -21.406 -9.555 1 90.06 44 LYS B C 1
ATOM 1515 O O . LYS B 1 44 ? 19.656 -20.656 -9.328 1 90.06 44 LYS B O 1
ATOM 1520 N N . THR B 1 45 ? 18 -21.406 -10.625 1 90.69 45 THR B N 1
ATOM 1521 C CA . THR B 1 45 ? 18.484 -20.656 -11.781 1 90.69 45 THR B CA 1
ATOM 1522 C C . THR B 1 45 ? 17.828 -19.281 -11.859 1 90.69 45 THR B C 1
ATOM 1524 O O . THR B 1 45 ? 18.281 -18.422 -12.602 1 90.69 45 THR B O 1
ATOM 1527 N N . GLN B 1 46 ? 16.641 -19.094 -11.148 1 87.44 46 GLN B N 1
ATOM 1528 C CA . GLN B 1 46 ? 15.867 -17.859 -11.156 1 87.44 46 GLN B CA 1
ATOM 1529 C C . GLN B 1 46 ? 15.219 -17.625 -12.516 1 87.44 46 GLN B C 1
ATOM 1531 O O . GLN B 1 46 ? 14.82 -16.516 -12.836 1 87.44 46 GLN B O 1
ATOM 1536 N N . GLU B 1 47 ? 15.164 -18.734 -13.258 1 89.81 47 GLU B N 1
ATOM 1537 C CA . GLU B 1 47 ? 14.531 -18.641 -14.57 1 89.81 47 GLU B CA 1
ATOM 1538 C C . GLU B 1 47 ? 13.016 -18.703 -14.461 1 89.81 47 GLU B C 1
ATOM 1540 O O . GLU B 1 47 ? 12.477 -19.516 -13.719 1 89.81 47 GLU B O 1
ATOM 1545 N N . TYR B 1 48 ? 12.383 -17.875 -15.188 1 88.62 48 TYR B N 1
ATOM 1546 C CA . TYR B 1 48 ? 10.922 -17.797 -15.227 1 88.62 48 TYR B CA 1
ATOM 1547 C C . TYR B 1 48 ? 10.367 -18.562 -16.406 1 88.62 48 TYR B C 1
ATOM 1549 O O . TYR B 1 48 ? 10.695 -18.266 -17.562 1 88.62 48 TYR B O 1
ATOM 1557 N N . ASN B 1 49 ? 9.57 -19.531 -16.172 1 89.69 49 ASN B N 1
ATOM 1558 C CA . ASN B 1 49 ? 8.953 -20.359 -17.203 1 89.69 49 ASN B CA 1
ATOM 1559 C C . ASN B 1 49 ? 7.438 -20.438 -17.031 1 89.69 49 ASN B C 1
ATOM 1561 O O . ASN B 1 49 ? 6.926 -21.422 -16.484 1 89.69 49 ASN B O 1
ATOM 1565 N N . PHE B 1 50 ? 6.824 -19.547 -17.656 1 90.81 50 PHE B N 1
ATOM 1566 C CA . PHE B 1 50 ? 5.379 -19.453 -17.5 1 90.81 50 PHE B CA 1
ATOM 1567 C C . PHE B 1 50 ? 4.664 -20.484 -18.359 1 90.81 50 PHE B C 1
ATOM 1569 O O . PHE B 1 50 ? 5.02 -20.688 -19.516 1 90.81 50 PHE B O 1
ATOM 1576 N N . ASP B 1 51 ? 3.662 -21.141 -17.734 1 91.75 51 ASP B N 1
ATOM 1577 C CA . ASP B 1 51 ? 2.775 -22.078 -18.406 1 91.75 51 ASP B CA 1
ATOM 1578 C C . ASP B 1 51 ? 1.316 -21.828 -18.047 1 91.75 51 ASP B C 1
ATOM 1580 O O . ASP B 1 51 ? 0.888 -22.141 -16.938 1 91.75 51 ASP B O 1
ATOM 1584 N N . TYR B 1 52 ? 0.549 -21.344 -18.969 1 90.19 52 TYR B N 1
ATOM 1585 C CA . TYR B 1 52 ? -0.838 -20.953 -18.719 1 90.19 52 TYR B CA 1
ATOM 1586 C C . TYR B 1 52 ? -1.649 -22.141 -18.219 1 90.19 52 TYR B C 1
ATOM 1588 O O . TYR B 1 52 ? -2.549 -21.984 -17.391 1 90.19 52 TYR B O 1
ATOM 1596 N N . LYS B 1 53 ? -1.308 -23.312 -18.656 1 94.5 53 LYS B N 1
ATOM 1597 C CA . LYS B 1 53 ? -2.049 -24.516 -18.281 1 94.5 53 LYS B CA 1
ATOM 1598 C C . LYS B 1 53 ? -1.88 -24.828 -16.797 1 94.5 53 LYS B C 1
ATOM 1600 O O . LYS B 1 53 ? -2.652 -25.609 -16.234 1 94.5 53 LYS B O 1
ATOM 1605 N N . LYS B 1 54 ? -0.908 -24.203 -16.234 1 95.69 54 LYS B N 1
ATOM 1606 C CA . LYS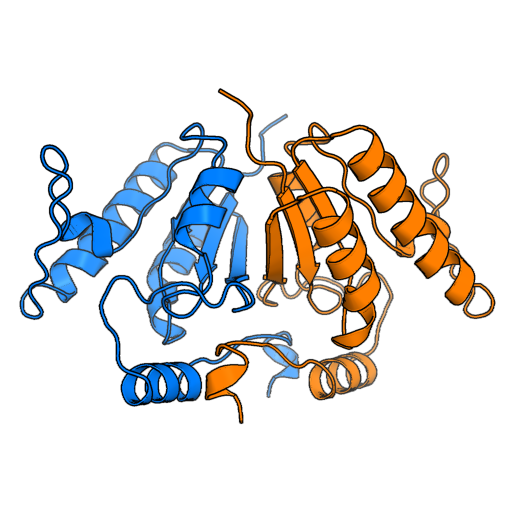 B 1 54 ? -0.606 -24.516 -14.828 1 95.69 54 LYS B CA 1
ATOM 1607 C C . LYS B 1 54 ? -0.958 -23.328 -13.93 1 95.69 54 LYS B C 1
ATOM 1609 O O . LYS B 1 54 ? -0.63 -23.344 -12.742 1 95.69 54 LYS B O 1
ATOM 1614 N N . ASN B 1 55 ? -1.617 -22.359 -14.438 1 94.12 55 ASN B N 1
ATOM 1615 C CA . ASN B 1 55 ? -1.952 -21.156 -13.68 1 94.12 55 ASN B CA 1
ATOM 1616 C C . ASN B 1 55 ? -2.756 -21.484 -12.43 1 94.12 55 ASN B C 1
ATOM 1618 O O . ASN B 1 55 ? -2.484 -20.953 -11.352 1 94.12 55 ASN B O 1
ATOM 1622 N N . HIS B 1 56 ? -3.699 -22.359 -12.586 1 94.88 56 HIS B N 1
ATOM 1623 C CA . HIS B 1 56 ? -4.527 -22.734 -11.453 1 94.88 56 HIS B CA 1
ATOM 1624 C C . HIS B 1 56 ? -3.688 -23.391 -10.359 1 94.88 56 HIS B C 1
ATOM 1626 O O . HIS B 1 56 ? -3.947 -23.203 -9.164 1 94.88 56 HIS B O 1
ATOM 1632 N N . LEU B 1 57 ? -2.674 -24.125 -10.719 1 96.75 57 LEU B N 1
ATOM 1633 C CA . LEU B 1 57 ? -1.768 -24.734 -9.75 1 96.75 57 LEU B CA 1
ATOM 1634 C C . LEU B 1 57 ? -0.906 -23.672 -9.078 1 96.75 57 LEU B C 1
ATOM 1636 O O . LEU B 1 57 ? -0.627 -23.75 -7.879 1 96.75 57 LEU B O 1
ATOM 1640 N N . ALA B 1 58 ? -0.482 -22.703 -9.844 1 96.88 58 ALA B N 1
ATOM 1641 C CA . ALA B 1 58 ? 0.333 -21.625 -9.312 1 96.88 58 ALA B CA 1
ATOM 1642 C C . ALA B 1 58 ? -0.427 -20.844 -8.242 1 96.88 58 ALA B C 1
ATOM 1644 O O . ALA B 1 58 ? 0.116 -20.562 -7.172 1 96.88 58 ALA B O 1
ATOM 1645 N N . TYR B 1 59 ? -1.681 -20.516 -8.484 1 97 59 TYR B N 1
ATOM 1646 C CA . TYR B 1 59 ? -2.523 -19.828 -7.523 1 97 59 TYR B CA 1
ATOM 1647 C C . TYR B 1 59 ? -2.684 -20.641 -6.246 1 97 59 TYR B C 1
ATOM 1649 O O . TYR B 1 59 ? -2.539 -20.109 -5.145 1 97 59 TYR B O 1
ATOM 1657 N N . LYS B 1 60 ? -2.953 -21.891 -6.477 1 97.81 60 LYS B N 1
ATOM 1658 C CA . LYS B 1 60 ? -3.123 -22.781 -5.324 1 97.81 60 LYS B CA 1
ATOM 1659 C C . LYS B 1 60 ? -1.833 -22.875 -4.516 1 97.81 60 LYS B C 1
ATOM 1661 O O . LYS B 1 60 ? -1.862 -22.859 -3.283 1 97.81 60 LYS B O 1
ATOM 1666 N N . HIS B 1 61 ? -0.754 -23 -5.18 1 97.88 61 HIS B N 1
ATOM 1667 C CA . HIS B 1 61 ? 0.541 -23.094 -4.516 1 97.88 61 HIS B CA 1
ATOM 1668 C C . HIS B 1 61 ? 0.81 -21.859 -3.664 1 97.88 61 HIS B C 1
ATOM 1670 O O . HIS B 1 61 ? 1.216 -21.969 -2.504 1 97.88 61 HIS B O 1
ATOM 1676 N N . CYS B 1 62 ? 0.595 -20.719 -4.207 1 98.31 62 CYS B N 1
ATOM 1677 C CA . CYS B 1 62 ? 0.802 -19.484 -3.477 1 98.31 62 CYS B CA 1
ATOM 1678 C C . CYS B 1 62 ? -0.093 -19.422 -2.244 1 98.31 62 CYS B C 1
ATOM 1680 O O . CYS B 1 62 ? 0.376 -19.109 -1.146 1 98.31 62 CYS B O 1
ATOM 1682 N N . GLU B 1 63 ? -1.315 -19.734 -2.43 1 98.5 63 GLU B N 1
ATOM 1683 C CA . GLU B 1 63 ? -2.275 -19.781 -1.331 1 98.5 63 GLU B CA 1
ATOM 1684 C C . GLU B 1 63 ? -1.812 -20.734 -0.232 1 98.5 63 GLU B C 1
ATOM 1686 O O . GLU B 1 63 ? -1.855 -20.391 0.952 1 98.5 63 GLU B O 1
ATOM 1691 N N . ASP B 1 64 ? -1.397 -21.875 -0.628 1 98.62 64 ASP B N 1
ATOM 1692 C CA . ASP B 1 64 ? -0.945 -22.891 0.321 1 98.62 64 ASP B CA 1
ATOM 1693 C C . ASP B 1 64 ? 0.263 -22.391 1.115 1 98.62 64 ASP B C 1
ATOM 1695 O O . ASP B 1 64 ? 0.382 -22.672 2.311 1 98.62 64 ASP B O 1
ATOM 1699 N N . CYS B 1 65 ? 1.156 -21.75 0.469 1 98.56 65 CYS B N 1
ATOM 1700 C CA . CYS B 1 65 ? 2.326 -21.203 1.151 1 98.56 65 CYS B CA 1
ATOM 1701 C C . CYS B 1 65 ? 1.915 -20.203 2.217 1 98.56 65 CYS B C 1
ATOM 1703 O O . CYS B 1 65 ? 2.41 -20.25 3.346 1 98.56 65 CYS B O 1
ATOM 1705 N N . VAL B 1 66 ? 1.024 -19.297 1.868 1 98.75 66 VAL B N 1
ATOM 1706 C CA . VAL B 1 66 ? 0.542 -18.312 2.82 1 98.75 66 VAL B CA 1
ATOM 1707 C C . VAL B 1 66 ? -0.162 -19 3.982 1 98.75 66 VAL B C 1
ATOM 1709 O O . VAL B 1 66 ? 0.058 -18.656 5.148 1 98.75 66 VAL B O 1
ATOM 1712 N N . ARG B 1 67 ? -0.937 -20 3.635 1 98.75 67 ARG B N 1
ATOM 1713 C CA . ARG B 1 67 ? -1.669 -20.734 4.66 1 98.75 67 ARG B CA 1
ATOM 1714 C C . ARG B 1 67 ? -0.713 -21.422 5.633 1 98.75 67 ARG B C 1
ATOM 1716 O O . ARG B 1 67 ? -0.906 -21.359 6.852 1 98.75 67 ARG B O 1
ATOM 1723 N N . LYS B 1 68 ? 0.237 -22.047 5.113 1 98.75 68 LYS B N 1
ATOM 1724 C CA . LYS B 1 68 ? 1.223 -22.734 5.941 1 98.75 68 LYS B CA 1
ATOM 1725 C C . LYS B 1 68 ? 1.892 -21.781 6.918 1 98.75 68 LYS B C 1
ATOM 1727 O O . LYS B 1 68 ? 2.059 -22.094 8.094 1 98.75 68 LYS B O 1
ATOM 1732 N N . GLU B 1 69 ? 2.281 -20.656 6.414 1 98.56 69 GLU B N 1
ATOM 1733 C CA . GLU B 1 69 ? 2.891 -19.656 7.285 1 98.56 69 GLU B CA 1
ATOM 1734 C C . GLU B 1 69 ? 1.904 -19.172 8.344 1 98.56 69 GLU B C 1
ATOM 1736 O O . GLU B 1 69 ? 2.283 -18.938 9.492 1 98.56 69 GLU B O 1
ATOM 1741 N N . ALA B 1 70 ? 0.704 -18.938 7.91 1 98.44 70 ALA B N 1
ATOM 1742 C CA . ALA B 1 70 ? -0.323 -18.516 8.859 1 98.44 70 ALA B CA 1
ATOM 1743 C C . ALA B 1 70 ? -0.515 -19.547 9.961 1 98.44 70 ALA B C 1
ATOM 1745 O O . ALA B 1 70 ? -0.642 -19.203 11.133 1 98.44 70 ALA B O 1
ATOM 1746 N N . GLU B 1 71 ? -0.499 -20.781 9.555 1 98.06 71 GLU B N 1
ATOM 1747 C CA . GLU B 1 71 ? -0.627 -21.891 10.508 1 98.06 71 GLU B CA 1
ATOM 1748 C C . GLU B 1 71 ? 0.516 -21.875 11.516 1 98.06 71 GLU B C 1
ATOM 1750 O O . GLU B 1 71 ? 0.314 -22.172 12.695 1 98.06 71 GLU B O 1
ATOM 1755 N N . ARG B 1 72 ? 1.638 -21.5 11.094 1 97.56 72 ARG B N 1
ATOM 1756 C CA . ARG B 1 72 ? 2.832 -21.469 11.93 1 97.56 72 ARG B CA 1
ATOM 1757 C C . ARG B 1 72 ? 2.805 -20.25 12.867 1 97.56 72 ARG B C 1
ATOM 1759 O O . ARG B 1 72 ? 3.574 -20.188 13.828 1 97.56 72 ARG B O 1
ATOM 1766 N N . GLY B 1 73 ? 2.037 -19.266 12.523 1 97.25 73 GLY B N 1
ATOM 1767 C CA . GLY B 1 73 ? 1.902 -18.078 13.367 1 97.25 73 GLY B CA 1
ATOM 1768 C C . GLY B 1 73 ? 2.895 -16.984 13.031 1 97.25 73 GLY B C 1
ATOM 1769 O O . GLY B 1 73 ? 3.24 -16.172 13.883 1 97.25 73 GLY B O 1
ATOM 1770 N N . THR B 1 74 ? 3.34 -17.016 11.812 1 97.25 74 THR B N 1
ATOM 1771 C CA . THR B 1 74 ? 4.258 -15.969 11.367 1 97.25 74 THR B CA 1
ATOM 1772 C C . THR B 1 74 ? 3.645 -14.586 11.57 1 97.25 74 THR B C 1
ATOM 1774 O O . THR B 1 74 ? 2.473 -14.367 11.258 1 97.25 74 THR B O 1
ATOM 1777 N N . SER B 1 75 ? 4.387 -13.672 12.086 1 96.56 75 SER B N 1
ATOM 1778 C CA . SER B 1 75 ? 3.855 -12.391 12.539 1 96.56 75 SER B CA 1
ATOM 1779 C C . SER B 1 75 ? 3.389 -11.539 11.359 1 96.56 75 SER B C 1
ATOM 1781 O O . SER B 1 75 ? 2.35 -10.883 11.438 1 96.56 75 SER B O 1
ATOM 1783 N N . LYS B 1 76 ? 4.203 -11.523 10.336 1 98 76 LYS B N 1
ATOM 1784 C CA . LYS B 1 76 ? 3.891 -10.742 9.141 1 98 76 LYS B CA 1
ATOM 1785 C C . LYS B 1 76 ? 4.109 -11.555 7.871 1 98 76 LYS B C 1
ATOM 1787 O O . LYS B 1 76 ? 5.156 -12.188 7.711 1 98 76 LYS B O 1
ATOM 1792 N N . ILE B 1 77 ? 3.115 -11.594 7.023 1 98.62 77 ILE B N 1
ATOM 1793 C CA . ILE B 1 77 ? 3.162 -12.312 5.754 1 98.62 77 ILE B CA 1
ATOM 1794 C C . ILE B 1 77 ? 2.779 -11.367 4.617 1 98.62 77 ILE B C 1
ATOM 1796 O O . ILE B 1 77 ? 1.807 -10.617 4.723 1 98.62 77 ILE B O 1
ATOM 1800 N N . PHE B 1 78 ? 3.574 -11.406 3.561 1 98.69 78 PHE B N 1
ATOM 1801 C CA . PHE B 1 78 ? 3.268 -10.594 2.387 1 98.69 78 PHE B CA 1
ATOM 1802 C C . PHE B 1 78 ? 2.883 -11.477 1.205 1 98.69 78 PHE B C 1
ATOM 1804 O O . PHE B 1 78 ? 3.467 -12.547 1.005 1 98.69 78 PHE B O 1
ATOM 1811 N N . SER B 1 79 ? 1.931 -11.094 0.498 1 98.56 79 SER B N 1
ATOM 1812 C CA . SER B 1 79 ? 1.627 -11.641 -0.82 1 98.56 79 SER B CA 1
ATOM 1813 C C . SER B 1 79 ? 1.736 -10.578 -1.902 1 98.56 79 SER B C 1
ATOM 1815 O O . SER B 1 79 ? 1.063 -9.547 -1.835 1 98.56 79 SER B O 1
ATOM 1817 N N . ASP B 1 80 ? 2.564 -10.758 -2.846 1 97.81 80 ASP B N 1
ATOM 1818 C CA . ASP B 1 80 ? 2.863 -9.805 -3.91 1 97.81 80 ASP B CA 1
ATOM 1819 C C . ASP B 1 80 ? 2.35 -10.305 -5.258 1 97.81 80 ASP B C 1
ATOM 1821 O O . ASP B 1 80 ? 3.051 -11.039 -5.965 1 97.81 80 ASP B O 1
ATOM 1825 N N . ASN B 1 81 ? 1.222 -9.953 -5.598 1 97.06 81 ASN B N 1
ATOM 1826 C CA . ASN B 1 81 ? 0.59 -10.352 -6.852 1 97.06 81 ASN B CA 1
ATOM 1827 C C . ASN B 1 81 ? -0.14 -9.18 -7.508 1 97.06 81 ASN B C 1
ATOM 1829 O O . ASN B 1 81 ? -0.301 -8.125 -6.898 1 97.06 81 ASN B O 1
ATOM 1833 N N . THR B 1 82 ? -0.541 -9.383 -8.727 1 95.19 82 THR B N 1
ATOM 1834 C CA . THR B 1 82 ? -1.27 -8.32 -9.414 1 95.19 82 THR B CA 1
ATOM 1835 C C . THR B 1 82 ? -2.65 -8.125 -8.797 1 95.19 82 THR B C 1
ATOM 1837 O O . THR B 1 82 ? -3.072 -6.996 -8.547 1 95.19 82 THR B O 1
ATOM 1840 N N . PHE B 1 83 ? -3.312 -9.219 -8.523 1 96.31 83 PHE B N 1
ATOM 1841 C CA . PHE B 1 83 ? -4.652 -9.172 -7.941 1 96.31 83 PHE B CA 1
ATOM 1842 C C . PHE B 1 83 ? -5.559 -8.25 -8.75 1 96.31 83 PHE B C 1
ATOM 1844 O O . PHE B 1 83 ? -6.211 -7.367 -8.188 1 96.31 83 PHE B O 1
ATOM 1851 N N . THR B 1 84 ? -5.562 -8.516 -10 1 95.25 84 THR B N 1
ATOM 1852 C CA . THR B 1 84 ? -6.336 -7.672 -10.906 1 95.25 84 THR B CA 1
ATOM 1853 C C . THR B 1 84 ? -7.824 -7.734 -10.57 1 95.25 84 THR B C 1
ATOM 1855 O O . THR B 1 84 ? -8.492 -6.703 -10.484 1 95.25 84 THR B O 1
ATOM 1858 N N . LEU B 1 85 ? -8.219 -8.953 -10.422 1 95 85 LEU B N 1
ATOM 1859 C CA . LEU B 1 85 ? -9.617 -9.156 -10.047 1 95 85 LEU B CA 1
ATOM 1860 C C . LEU B 1 85 ? -9.742 -9.344 -8.539 1 95 85 LEU B C 1
ATOM 1862 O O . LEU B 1 85 ? -8.992 -10.117 -7.938 1 95 85 LEU B O 1
ATOM 1866 N N . SER B 1 86 ? -10.734 -8.656 -7.902 1 94.75 86 SER B N 1
ATOM 1867 C CA . 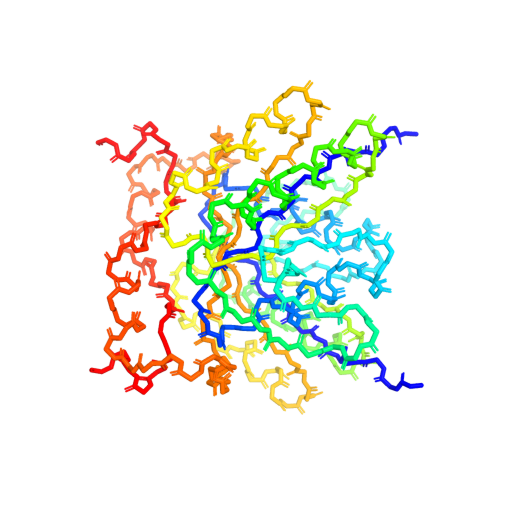SER B 1 86 ? -10.875 -8.633 -6.449 1 94.75 86 SER B CA 1
ATOM 1868 C C . SER B 1 86 ? -11.094 -10.039 -5.895 1 94.75 86 SER B C 1
ATOM 1870 O O . SER B 1 86 ? -10.656 -10.352 -4.785 1 94.75 86 SER B O 1
ATOM 1872 N N . TRP B 1 87 ? -11.742 -10.938 -6.668 1 95 87 TRP B N 1
ATOM 1873 C CA . TRP B 1 87 ? -12.055 -12.266 -6.148 1 95 87 TRP B CA 1
ATOM 1874 C C . TRP B 1 87 ? -10.781 -13.086 -5.957 1 95 87 TRP B C 1
ATOM 1876 O O . TRP B 1 87 ? -10.781 -14.07 -5.219 1 95 87 TRP B O 1
ATOM 1886 N N . GLU B 1 88 ? -9.719 -12.734 -6.641 1 96.19 88 GLU B N 1
ATOM 1887 C CA . GLU B 1 88 ? -8.43 -13.406 -6.492 1 96.19 88 GLU B CA 1
ATOM 1888 C C . GLU B 1 88 ? -7.918 -13.297 -5.059 1 96.19 88 GLU B C 1
ATOM 1890 O O . GLU B 1 88 ? -7.07 -14.094 -4.641 1 96.19 88 GLU B O 1
ATOM 1895 N N . MET B 1 89 ? -8.406 -12.328 -4.293 1 98.12 89 MET B N 1
ATOM 1896 C CA . MET B 1 89 ? -7.926 -12.094 -2.934 1 98.12 89 MET B CA 1
ATOM 1897 C C . MET B 1 89 ? -8.75 -12.875 -1.918 1 98.12 89 MET B C 1
ATOM 1899 O O . MET B 1 89 ? -8.359 -13 -0.758 1 98.12 89 MET B O 1
ATOM 1903 N N . GLU B 1 90 ? -9.789 -13.469 -2.307 1 97.56 90 GLU B N 1
ATOM 1904 C CA . GLU B 1 90 ? -10.758 -14.094 -1.406 1 97.56 90 GLU B CA 1
ATOM 1905 C C . GLU B 1 90 ? -10.094 -15.18 -0.56 1 97.56 90 GLU B C 1
ATOM 1907 O O . GLU B 1 90 ? -10.289 -15.227 0.657 1 97.56 90 GLU B O 1
ATOM 1912 N N . PRO B 1 91 ? -9.266 -16.078 -1.146 1 98.12 91 PRO B N 1
ATOM 1913 C CA . PRO B 1 91 ? -8.633 -17.109 -0.32 1 98.12 91 PRO B CA 1
ATOM 1914 C C . PRO B 1 91 ? -7.797 -16.531 0.814 1 98.12 91 PRO B C 1
ATOM 1916 O O . PRO B 1 91 ? -7.738 -17.109 1.904 1 98.12 91 PRO B O 1
ATOM 1919 N N . TYR B 1 92 ? -7.223 -15.422 0.574 1 98.69 92 TYR B N 1
ATOM 1920 C CA . TYR B 1 92 ? -6.359 -14.82 1.579 1 98.69 92 TYR B CA 1
ATOM 1921 C C . TYR B 1 92 ? -7.18 -14.18 2.693 1 98.69 92 TYR B C 1
ATOM 1923 O O . TYR B 1 92 ? -6.762 -14.172 3.854 1 98.69 92 TYR B O 1
ATOM 1931 N N . PHE B 1 93 ? -8.344 -13.641 2.35 1 98.19 93 PHE B N 1
ATOM 1932 C CA . PHE B 1 93 ? -9.273 -13.172 3.375 1 98.19 93 PHE B CA 1
ATOM 1933 C C . PHE B 1 93 ? -9.719 -14.32 4.27 1 98.19 93 PHE B C 1
ATOM 1935 O O . PHE B 1 93 ? -9.82 -14.164 5.488 1 98.19 93 PHE B O 1
ATOM 1942 N N . GLN B 1 94 ? -9.938 -15.453 3.658 1 98.31 94 GLN B N 1
ATOM 1943 C CA . GLN B 1 94 ? -10.336 -16.641 4.414 1 98.31 94 GLN B CA 1
ATOM 1944 C C . GLN B 1 94 ? -9.219 -17.078 5.355 1 98.31 94 GLN B C 1
ATOM 1946 O O . GLN B 1 94 ? -9.469 -17.391 6.523 1 98.31 94 GLN B O 1
ATOM 1951 N N . ILE B 1 95 ? -8.031 -17.109 4.875 1 98.69 95 ILE B N 1
ATOM 1952 C CA . ILE B 1 95 ? -6.879 -17.484 5.688 1 98.69 95 ILE B CA 1
ATOM 1953 C C . ILE B 1 95 ? -6.742 -16.531 6.867 1 98.69 95 ILE B C 1
ATOM 1955 O O . ILE B 1 95 ? -6.559 -16.953 8.008 1 98.69 95 ILE B O 1
ATOM 1959 N N . ALA B 1 96 ? -6.797 -15.242 6.559 1 98.31 96 ALA B N 1
ATOM 1960 C CA . ALA B 1 96 ? -6.672 -14.234 7.605 1 98.31 96 ALA B CA 1
ATOM 1961 C C . ALA B 1 96 ? -7.715 -14.445 8.695 1 98.31 96 ALA B C 1
ATOM 1963 O O . ALA B 1 96 ? -7.406 -14.352 9.883 1 98.31 96 ALA B O 1
ATOM 1964 N N . SER B 1 97 ? -8.914 -14.719 8.266 1 97.69 97 SER B N 1
ATOM 1965 C CA . SER B 1 97 ? -10 -14.945 9.211 1 97.69 97 SER B CA 1
ATOM 1966 C C . SER B 1 97 ? -9.773 -16.219 10.023 1 97.69 97 SER B C 1
ATOM 1968 O O . SER B 1 97 ? -9.914 -16.203 11.242 1 97.69 97 SER B O 1
ATOM 1970 N N . GLU B 1 98 ? -9.414 -17.234 9.406 1 97.94 98 GLU B N 1
ATOM 1971 C CA . GLU B 1 98 ? -9.242 -18.547 10.023 1 97.94 98 GLU B CA 1
ATOM 1972 C C . GLU B 1 98 ? -8.133 -18.531 11.07 1 97.94 98 GLU B C 1
ATOM 1974 O O . GLU B 1 98 ? -8.258 -19.141 12.133 1 97.94 98 GLU B O 1
ATOM 1979 N N . PHE B 1 99 ? -7.105 -17.812 10.82 1 98 99 PHE B N 1
ATOM 1980 C CA . PHE B 1 99 ? -5.945 -17.859 11.703 1 98 99 PHE B CA 1
ATOM 1981 C C . PHE B 1 99 ? -5.797 -16.547 12.461 1 98 99 PHE B C 1
ATOM 1983 O O . PHE B 1 99 ? -4.762 -16.297 13.078 1 98 99 PHE B O 1
ATOM 1990 N N . GLU B 1 100 ? -6.777 -15.609 12.359 1 97.06 100 GLU B N 1
ATOM 1991 C CA . GLU B 1 100 ? -6.891 -14.383 13.141 1 97.06 100 GLU B CA 1
ATOM 1992 C C . GLU B 1 100 ? -5.793 -13.391 12.766 1 97.06 100 GLU B C 1
ATOM 1994 O O . GLU B 1 100 ? -5.113 -12.859 13.648 1 97.06 100 GLU B O 1
ATOM 1999 N N . TYR B 1 101 ? -5.59 -13.242 11.516 1 97.94 101 TYR B N 1
ATOM 2000 C CA . TYR B 1 101 ? -4.703 -12.211 11 1 97.94 101 TYR B CA 1
ATOM 2001 C C . TYR B 1 101 ? -5.48 -10.93 10.695 1 97.94 101 TYR B C 1
ATOM 2003 O O . TYR B 1 101 ? -6.605 -10.984 10.195 1 97.94 101 TYR B O 1
ATOM 2011 N N . THR B 1 102 ? -4.902 -9.789 10.984 1 96.56 102 THR B N 1
ATOM 2012 C CA . THR B 1 102 ? -5.359 -8.555 10.359 1 96.56 102 THR B CA 1
ATOM 2013 C C . THR B 1 102 ? -4.887 -8.469 8.906 1 96.56 102 THR B C 1
ATOM 2015 O O . THR B 1 102 ? -3.709 -8.695 8.617 1 96.56 102 THR B O 1
ATOM 2018 N N . ILE B 1 103 ? -5.793 -8.219 8.008 1 97.62 103 ILE B N 1
ATOM 2019 C CA . ILE B 1 103 ? -5.41 -8.211 6.598 1 97.62 103 ILE B CA 1
ATOM 2020 C C . ILE B 1 103 ? -5.434 -6.777 6.066 1 97.62 103 ILE B C 1
ATOM 2022 O O . ILE B 1 103 ? -6.344 -6.004 6.383 1 97.62 103 ILE B O 1
ATOM 2026 N N . PHE B 1 104 ? -4.426 -6.379 5.395 1 98 104 PHE B N 1
ATOM 2027 C CA . PHE B 1 104 ? -4.344 -5.113 4.68 1 98 104 PHE B CA 1
ATOM 2028 C C . PHE B 1 104 ? -4.215 -5.344 3.178 1 98 104 PHE B C 1
ATOM 2030 O O . PHE B 1 104 ? -3.434 -6.188 2.738 1 98 104 PHE B O 1
ATOM 2037 N N . VAL B 1 105 ? -5.012 -4.656 2.457 1 98.19 105 VAL B N 1
ATOM 2038 C CA . VAL B 1 105 ? -4.906 -4.637 1.001 1 98.19 105 VAL B CA 1
ATOM 2039 C C . VAL B 1 105 ? -4.391 -3.273 0.54 1 98.19 105 VAL B C 1
ATOM 2041 O O . VAL B 1 105 ? -5.004 -2.242 0.824 1 98.19 105 VAL B O 1
ATOM 2044 N N . ILE B 1 106 ? -3.256 -3.34 -0.161 1 98.44 106 ILE B N 1
ATOM 2045 C CA . ILE B 1 106 ? -2.693 -2.07 -0.608 1 98.44 106 ILE B CA 1
ATOM 2046 C C . ILE B 1 106 ? -2.426 -2.125 -2.109 1 98.44 106 ILE B C 1
ATOM 2048 O O . ILE B 1 106 ? -1.936 -3.133 -2.625 1 98.44 106 ILE B O 1
ATOM 2052 N N . THR B 1 107 ? -2.801 -1.104 -2.805 1 98.31 107 THR B N 1
ATOM 2053 C CA . THR B 1 107 ? -2.525 -0.941 -4.227 1 98.31 107 THR B CA 1
ATOM 2054 C C . THR B 1 107 ? -1.27 -0.101 -4.441 1 98.31 107 THR B C 1
ATOM 2056 O O . THR B 1 107 ? -1.195 1.042 -3.988 1 98.31 107 THR B O 1
ATOM 2059 N N . VAL B 1 108 ? -0.282 -0.705 -5.117 1 97.88 108 VAL B N 1
ATOM 2060 C CA . VAL B 1 108 ? 0.921 0.031 -5.488 1 97.88 108 VAL B CA 1
ATOM 2061 C C . VAL B 1 108 ? 0.669 0.821 -6.77 1 97.88 108 VAL B C 1
ATOM 2063 O O . VAL B 1 108 ? 0.38 0.239 -7.816 1 97.88 108 VAL B O 1
ATOM 2066 N N . GLU B 1 109 ? 0.735 2.129 -6.668 1 97.06 109 GLU B N 1
ATOM 2067 C CA . GLU B 1 109 ? 0.5 2.973 -7.836 1 97.06 109 GLU B CA 1
ATOM 2068 C C . GLU B 1 109 ? 1.72 3 -8.75 1 97.06 109 GLU B C 1
ATOM 2070 O O . GLU B 1 109 ? 2.854 2.85 -8.289 1 97.06 109 GLU B O 1
ATOM 2075 N N . ASN B 1 110 ? 1.443 3.223 -10.023 1 95.31 110 ASN B N 1
ATOM 2076 C CA . ASN B 1 110 ? 2.494 3.104 -11.031 1 95.31 110 ASN B CA 1
ATOM 2077 C C . ASN B 1 110 ? 3.193 4.438 -11.266 1 95.31 110 ASN B C 1
ATOM 2079 O O . ASN B 1 110 ? 2.85 5.164 -12.203 1 95.31 110 ASN B O 1
ATOM 2083 N N . TYR B 1 111 ? 4.168 4.684 -10.453 1 92 111 TYR B N 1
ATOM 2084 C CA . TYR B 1 111 ? 4.973 5.883 -10.641 1 92 111 TYR B CA 1
ATOM 2085 C C . TYR B 1 111 ? 6.359 5.535 -11.164 1 92 111 TYR B C 1
ATOM 2087 O O . TYR B 1 111 ? 7.203 6.414 -11.352 1 92 111 TYR B O 1
ATOM 2095 N N . HIS B 1 112 ? 6.734 4.301 -11.234 1 82.06 112 HIS B N 1
ATOM 2096 C CA . HIS B 1 112 ? 8.062 3.875 -11.672 1 82.06 112 HIS B CA 1
ATOM 2097 C C . HIS B 1 112 ? 8.047 3.416 -13.125 1 82.06 112 HIS B C 1
ATOM 2099 O O . HIS B 1 112 ? 9.094 3.383 -13.781 1 82.06 112 HIS B O 1
ATOM 2105 N N . ASN B 1 113 ? 7.598 4.008 -14.023 1 64.44 113 ASN B N 1
ATOM 2106 C CA . ASN B 1 113 ? 7.574 3.604 -15.422 1 64.44 113 ASN B CA 1
ATOM 2107 C C . ASN B 1 113 ? 8.422 2.357 -15.664 1 64.44 113 ASN B C 1
ATOM 2109 O O . ASN B 1 113 ? 9.273 2.344 -16.547 1 64.44 113 ASN B O 1
ATOM 2113 N N . GLY B 1 114 ? 8.477 1.526 -14.812 1 59.22 114 GLY B N 1
ATOM 2114 C CA . GLY B 1 114 ? 9.406 0.417 -14.945 1 59.22 114 GLY B CA 1
ATOM 2115 C C . GLY B 1 114 ? 9.031 -0.542 -16.062 1 59.22 114 GLY B C 1
ATOM 2116 O O . GLY B 1 114 ? 7.941 -0.451 -16.625 1 59.22 114 GLY B O 1
ATOM 2117 N N . LYS B 1 115 ? 10.062 -1.196 -16.594 1 54.59 115 LYS B N 1
ATOM 2118 C CA . LYS B 1 115 ? 9.93 -2.193 -17.656 1 54.59 115 LYS B CA 1
ATOM 2119 C C . LYS B 1 115 ? 9.047 -3.357 -17.203 1 54.59 115 LYS B C 1
ATOM 2121 O O . LYS B 1 115 ? 9.133 -3.797 -16.062 1 54.59 115 LYS B O 1
ATOM 2126 N N . ASN B 1 116 ? 7.961 -3.412 -17.906 1 56.03 116 ASN B N 1
ATOM 2127 C CA . ASN B 1 116 ? 7.094 -4.566 -17.688 1 56.03 116 ASN B CA 1
ATOM 2128 C C . ASN B 1 116 ? 7.855 -5.879 -17.875 1 56.03 116 ASN B C 1
ATOM 2130 O O . ASN B 1 116 ? 8.43 -6.125 -18.938 1 56.03 116 ASN B O 1
ATOM 2134 N N . VAL B 1 117 ? 8.297 -6.52 -16.828 1 48.78 117 VAL B N 1
ATOM 2135 C CA . VAL B 1 117 ? 9.156 -7.703 -16.844 1 48.78 117 VAL B CA 1
ATOM 2136 C C . VAL B 1 117 ? 8.609 -8.727 -17.844 1 48.78 117 VAL B C 1
ATOM 2138 O O . VAL B 1 117 ? 9.352 -9.562 -18.344 1 48.78 117 VAL B O 1
ATOM 2141 N N . HIS B 1 118 ? 7.312 -8.789 -17.953 1 57.19 118 HIS B N 1
ATOM 2142 C CA . HIS B 1 118 ? 6.762 -9.898 -18.719 1 57.19 118 HIS B CA 1
ATOM 2143 C C . HIS B 1 118 ? 6.363 -9.453 -20.125 1 57.19 118 HIS B C 1
ATOM 2145 O O . HIS B 1 118 ? 5.656 -10.172 -20.828 1 57.19 118 HIS B O 1
ATOM 2151 N N . SER B 1 119 ? 6.891 -8.328 -20.438 1 62.03 119 SER B N 1
ATOM 2152 C CA . SER B 1 119 ? 6.633 -7.848 -21.797 1 62.03 119 SER B CA 1
ATOM 2153 C C . SER B 1 119 ? 5.137 -7.734 -22.062 1 62.03 119 SER B C 1
ATOM 2155 O O . SER B 1 119 ? 4.656 -8.148 -23.125 1 62.03 119 SER B O 1
ATOM 2157 N N . ILE B 1 120 ? 4.461 -7.457 -20.953 1 70.31 120 ILE B N 1
ATOM 2158 C CA . ILE B 1 120 ? 3.039 -7.215 -21.156 1 70.31 120 ILE B CA 1
ATOM 2159 C C . ILE B 1 120 ? 2.85 -5.961 -22.016 1 70.31 120 ILE B C 1
ATOM 2161 O O . ILE B 1 120 ? 3.42 -4.91 -21.719 1 70.31 120 ILE B O 1
ATOM 2165 N N . ASP B 1 121 ? 2.053 -6.145 -23.062 1 81.31 121 ASP B N 1
ATOM 2166 C CA . ASP B 1 121 ? 1.867 -5.016 -23.953 1 81.31 121 ASP B CA 1
ATOM 2167 C C . ASP B 1 121 ? 0.886 -4 -23.375 1 81.31 121 ASP B C 1
ATOM 2169 O O . ASP B 1 121 ? 0.174 -4.301 -22.422 1 81.31 121 ASP B O 1
ATOM 2173 N N . ASP B 1 122 ? 0.894 -2.883 -24.031 1 84.94 122 ASP B N 1
ATOM 2174 C CA . ASP B 1 122 ? 0.117 -1.747 -23.531 1 84.94 122 ASP B CA 1
ATOM 2175 C C . ASP B 1 122 ? -1.373 -2.08 -23.5 1 84.94 122 ASP B C 1
ATOM 2177 O O . ASP B 1 122 ? -2.076 -1.692 -22.562 1 84.94 122 ASP B O 1
ATOM 2181 N N . GLU B 1 123 ? -1.79 -2.748 -24.453 1 88.62 123 GLU B N 1
ATOM 2182 C CA . GLU B 1 123 ? -3.209 -3.086 -24.516 1 88.62 123 GLU B CA 1
ATOM 2183 C C . GLU B 1 123 ? -3.617 -4.012 -23.375 1 88.62 123 GLU B C 1
ATOM 2185 O O . GLU B 1 123 ? -4.676 -3.826 -22.781 1 88.62 123 GLU B O 1
ATOM 2190 N N . SER B 1 124 ? -2.812 -4.977 -23.094 1 89.25 124 SER B N 1
ATOM 2191 C CA . SER B 1 124 ? -3.076 -5.902 -22 1 89.25 124 SER B CA 1
ATOM 2192 C C . SER B 1 124 ? -3.076 -5.18 -20.656 1 89.25 124 SER B C 1
ATOM 2194 O O . SER B 1 124 ? -3.904 -5.469 -19.797 1 89.25 124 SER B O 1
ATOM 2196 N N . LEU B 1 125 ? -2.193 -4.312 -20.531 1 90.19 125 LEU B N 1
ATOM 2197 C CA . LEU B 1 125 ? -2.123 -3.523 -19.312 1 90.19 125 LEU B CA 1
ATOM 2198 C C . LEU B 1 125 ? -3.389 -2.693 -19.125 1 90.19 125 LEU B C 1
ATOM 2200 O O . LEU B 1 125 ? -3.924 -2.609 -18.016 1 90.19 125 LEU B O 1
ATOM 2204 N N . LYS B 1 126 ? -3.824 -2.104 -20.188 1 92.75 126 LYS B N 1
ATOM 2205 C CA . LYS B 1 126 ? -5.051 -1.313 -20.141 1 92.75 126 LYS B CA 1
ATOM 2206 C C . LYS B 1 126 ? -6.254 -2.188 -19.797 1 92.75 126 LYS B C 1
ATOM 2208 O O . LYS B 1 126 ? -7.137 -1.768 -19.047 1 92.75 126 LYS B O 1
ATOM 2213 N N . LYS B 1 127 ? -6.262 -3.322 -20.375 1 93.44 127 LYS B N 1
ATOM 2214 C CA . LYS B 1 127 ? -7.336 -4.262 -20.078 1 93.44 127 LYS B CA 1
ATOM 2215 C C . LYS B 1 127 ? -7.332 -4.648 -18.594 1 93.44 127 LYS B C 1
ATOM 2217 O O . LYS B 1 127 ? -8.383 -4.703 -17.969 1 93.44 127 LYS B O 1
ATOM 2222 N N . MET B 1 128 ? -6.145 -4.941 -18.109 1 94.25 128 MET B N 1
ATOM 2223 C CA . MET B 1 128 ? -6.023 -5.246 -16.688 1 94.25 128 MET B CA 1
ATOM 2224 C C . MET B 1 128 ? -6.52 -4.082 -15.844 1 94.25 128 MET B C 1
ATOM 2226 O O . MET B 1 128 ? -7.273 -4.285 -14.891 1 94.25 128 MET B O 1
ATOM 2230 N N . ALA B 1 129 ? -6.133 -2.91 -16.234 1 94.88 129 ALA B N 1
ATOM 2231 C CA . ALA B 1 129 ? -6.523 -1.713 -15.5 1 94.88 129 ALA B CA 1
ATOM 2232 C C . ALA B 1 129 ? -8.039 -1.547 -15.484 1 94.88 129 ALA B C 1
ATOM 2234 O O . ALA B 1 129 ? -8.617 -1.137 -14.469 1 94.88 129 ALA B O 1
ATOM 2235 N N . SER B 1 130 ? -8.68 -1.859 -16.562 1 95.5 130 SER B N 1
ATOM 2236 C CA . SER B 1 130 ? -10.125 -1.677 -16.688 1 95.5 130 SER B CA 1
ATOM 2237 C C . SER B 1 130 ? -10.883 -2.607 -15.742 1 95.5 130 SER B C 1
ATOM 2239 O O . SER B 1 130 ? -12.023 -2.334 -15.383 1 95.5 130 SER B O 1
ATOM 2241 N N . LYS B 1 131 ? -10.273 -3.693 -15.352 1 95.94 131 LYS B N 1
ATOM 2242 C CA . LYS B 1 131 ? -10.906 -4.68 -14.477 1 95.94 131 LYS B CA 1
ATOM 2243 C C . LYS B 1 131 ? -10.516 -4.457 -13.016 1 95.94 131 LYS B C 1
ATOM 2245 O O . LYS B 1 131 ? -11.062 -5.09 -12.117 1 95.94 131 LYS B O 1
ATOM 2250 N N . TYR B 1 132 ? -9.609 -3.551 -12.828 1 96 132 TYR B N 1
ATOM 2251 C CA . TYR B 1 132 ? -9.008 -3.299 -11.531 1 96 132 TYR B CA 1
ATOM 2252 C C . TYR B 1 132 ? -9.914 -2.428 -10.664 1 96 132 TYR B C 1
ATOM 2254 O O . TYR B 1 132 ? -10.031 -1.223 -10.898 1 96 132 TYR B O 1
ATOM 2262 N N . LYS B 1 133 ? -10.602 -3.023 -9.695 1 94.38 133 LYS B N 1
ATOM 2263 C CA . LYS B 1 133 ? -11.477 -2.273 -8.797 1 94.38 133 LYS B CA 1
ATOM 2264 C C . LYS B 1 133 ? -10.805 -2.051 -7.441 1 94.38 133 LYS B C 1
ATOM 2266 O O . LYS B 1 133 ? -10.375 -3.006 -6.793 1 94.38 133 LYS B O 1
ATOM 2271 N N . ILE B 1 134 ? -10.711 -0.854 -7.07 1 95.88 134 ILE B N 1
ATOM 2272 C CA . ILE B 1 134 ? -10.094 -0.491 -5.797 1 95.88 134 ILE B CA 1
ATOM 2273 C C . ILE B 1 134 ? -11.18 -0.112 -4.789 1 95.88 134 ILE B C 1
ATOM 2275 O O . ILE B 1 134 ? -12.078 0.671 -5.102 1 95.88 134 ILE B O 1
ATOM 2279 N N . ARG B 1 135 ? -11.086 -0.611 -3.641 1 95.12 135 ARG B N 1
ATOM 2280 C CA . ARG B 1 135 ? -12.07 -0.328 -2.604 1 95.12 135 ARG B CA 1
ATOM 2281 C C . ARG B 1 135 ? -11.648 0.878 -1.768 1 95.12 135 ARG B C 1
ATOM 2283 O O . ARG B 1 135 ? -11.016 0.725 -0.721 1 95.12 135 ARG B O 1
ATOM 2290 N N . LEU B 1 136 ? -12.133 2.035 -2.166 1 94.5 136 LEU B N 1
ATOM 2291 C CA . LEU B 1 136 ? -11.789 3.26 -1.453 1 94.5 136 LEU B CA 1
ATOM 2292 C C . LEU B 1 136 ? -12.711 3.473 -0.259 1 94.5 136 LEU B C 1
ATOM 2294 O O . LEU B 1 136 ? -12.297 4.035 0.758 1 94.5 136 LEU B O 1
ATOM 2298 N N . LEU B 1 137 ? -13.93 3.039 -0.481 1 92.69 137 LEU B N 1
ATOM 2299 C CA . LEU B 1 137 ? -14.953 3.223 0.542 1 92.69 137 LEU B CA 1
ATOM 2300 C C . LEU B 1 137 ? -15.352 1.889 1.165 1 92.69 137 LEU B C 1
ATOM 2302 O O . LEU B 1 137 ? -15.258 0.845 0.514 1 92.69 137 LEU B O 1
ATOM 2306 N N . PRO B 1 138 ? -15.789 1.998 2.434 1 88.12 138 PRO B N 1
ATOM 2307 C CA . PRO B 1 138 ? -16.297 0.754 3.012 1 88.12 138 PRO B CA 1
ATOM 2308 C C . PRO B 1 138 ? -17.484 0.189 2.238 1 88.12 138 PRO B C 1
ATOM 2310 O O . PRO B 1 138 ? -18.156 0.922 1.51 1 88.12 138 PRO B O 1
ATOM 2313 N N . GLU B 1 139 ? -17.625 -1.145 2.369 1 80.75 139 GLU B N 1
ATOM 2314 C CA . GLU B 1 139 ? -18.672 -1.838 1.623 1 80.75 139 GLU B CA 1
ATOM 2315 C C . GLU B 1 139 ? -20.031 -1.187 1.845 1 80.75 139 GLU B C 1
ATOM 2317 O O . GLU B 1 139 ? -20.828 -1.075 0.914 1 80.75 139 GLU B O 1
ATOM 2322 N N . ILE B 1 140 ? -20.297 -0.625 3.006 1 77.12 140 ILE B N 1
ATOM 2323 C CA . ILE B 1 140 ? -21.578 -0.062 3.377 1 77.12 140 ILE B CA 1
ATOM 2324 C C . ILE B 1 140 ? -21.844 1.218 2.582 1 77.12 140 ILE B C 1
ATOM 2326 O O . ILE B 1 140 ? -22.984 1.551 2.277 1 77.12 140 ILE B O 1
ATOM 2330 N N . LEU B 1 14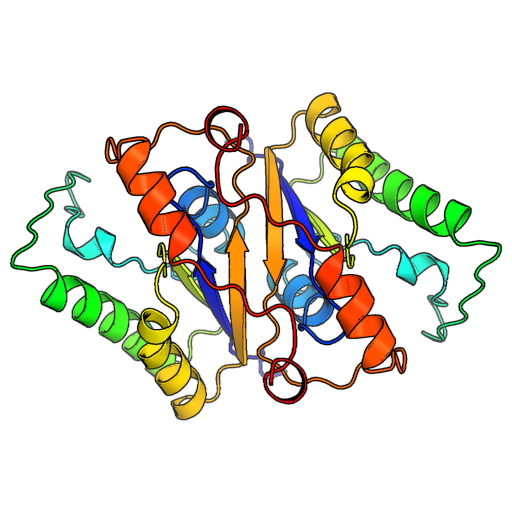1 ? -20.828 1.878 2.193 1 78.19 141 LEU B N 1
ATOM 2331 C CA . LEU B 1 141 ? -20.969 3.15 1.491 1 78.19 141 LEU B CA 1
ATOM 2332 C C . LEU B 1 141 ? -20.797 2.963 -0.013 1 78.19 141 LEU B C 1
ATOM 2334 O O . LEU B 1 141 ? -21.062 3.883 -0.791 1 78.19 141 LEU B O 1
ATOM 2338 N N . SER B 1 142 ? -20.219 1.851 -0.436 1 68.75 142 SER B N 1
ATOM 2339 C CA . SER B 1 142 ? -19.953 1.616 -1.852 1 68.75 142 SER B CA 1
ATOM 2340 C C . SER B 1 142 ? -21.234 1.24 -2.598 1 68.75 142 SER B C 1
ATOM 2342 O O . SER B 1 142 ? -21.266 1.246 -3.83 1 68.75 142 SER B O 1
ATOM 2344 N N . GLU B 1 143 ? -22.438 0.922 -1.896 1 56.72 143 GLU B N 1
ATOM 2345 C CA . GLU B 1 143 ? -23.719 0.633 -2.518 1 56.72 143 GLU B CA 1
ATOM 2346 C C . GLU B 1 143 ? -24.438 1.917 -2.939 1 56.72 143 GLU B C 1
ATOM 2348 O O . GLU B 1 143 ? -24.266 2.963 -2.311 1 56.72 143 GLU B O 1
#

Solvent-accessible surface area (backbone atoms only — not comparable to full-atom values): 15752 Å² total; per-residue (Å²): 129,86,72,74,30,34,36,38,39,41,23,30,48,85,30,21,48,51,67,62,49,49,43,59,74,21,58,77,64,76,29,55,71,42,32,43,65,54,69,31,33,38,87,86,80,65,46,75,58,84,52,80,90,44,44,70,56,22,50,49,48,34,51,51,53,53,44,53,42,47,74,72,58,53,46,49,40,37,35,50,40,44,61,44,47,68,73,74,48,46,67,57,55,50,46,24,60,76,63,64,30,51,72,45,47,32,38,32,30,19,78,47,79,46,73,40,88,77,67,65,46,70,68,58,50,50,54,45,53,75,56,46,73,76,44,64,48,34,74,85,68,67,106,129,86,71,75,32,32,37,39,38,40,22,31,48,86,31,22,47,51,66,63,49,49,42,60,75,22,59,76,63,77,27,56,72,43,32,43,64,54,70,31,31,39,87,84,79,65,46,75,57,84,50,81,92,45,45,70,56,22,49,50,49,32,51,50,53,53,44,52,42,47,72,72,57,54,47,49,40,37,36,49,41,46,61,44,47,68,72,72,47,47,68,58,54,50,47,23,60,76,63,63,31,50,71,45,47,31,38,32,30,20,79,53,74,44,73,40,86,76,66,64,48,72,67,57,51,50,53,46,52,74,56,45,70,77,45,64,49,35,74,84,67,69,106

pLDDT: mean 91.41, std 11.5, range [37.94, 98.75]

Secondary structure (DSSP, 8-state):
--PPPEEEEEE--TTSSHHHHHHHHTTTTTS-EE-GGGGGB-TTT--B---GGGHHHHHHHHHHHHHHHHHHT-SEEEEE----SGGGGHHHHHHHHHTT-EEEEEEEP--S----TT---HHHHHHHHHH-----S-HHHH-/--PPPEEEEEE--TTSSHHHHHHHHTTTTTS-EE-GGGGGB-TTT--B---GGGHHHHHHHHHHHHHHHHHHT-SEEEEE----SGGGGHHHHHHHHHTT-EEEEEEEP--S----TT---HHHHHHHHHH-----S-HHHH-